Protein AF-A0A928SQA7-F1 (afdb_monomer_lite)

Foldseek 3Di:
DDDDPDPDPDDDDDDDDDDDDDDDDDDDDDDDDDDDDDDDDDDDDDPDDDDDDDDDDDDDDDDDDQDDPDFRWDQFAPDTATWFQQLNPDTWHWFQDDPSSRAIWTFCDPVNCVQPVDDTDTAGFPQDWDQDQVADWDWDQHPNRDTDTFTWIQRQVVQWIFGFPQRVVSRGTGSGGTACPPSDPPHTDGHDRPPPDPDPDPPPPPPPPPPPDDDDD

Secondary structure (DSSP, 8-state):
---------------PPPPPPP----------------------------------------------SSS-PEEETTEEEPPEEETTTEEEEEEEESTTS-EEEEEE-HHHHHHH-PPSEEEESSB--EE-TTSPPEEEE-TTSSEEEEPEEEETTTTEEEEEEE-GGGT--EEEEEE-TTTSTT---B-----S---S-S---------------

Structure (mmCIF, N/CA/C/O backbone):
data_AF-A0A928SQA7-F1
#
_entry.id   AF-A0A928SQA7-F1
#
loop_
_atom_site.group_PDB
_atom_site.id
_atom_site.type_symbol
_atom_site.label_atom_id
_atom_site.label_alt_id
_atom_site.label_comp_id
_atom_site.label_asym_id
_atom_site.label_entity_id
_atom_site.label_seq_id
_atom_site.pdbx_PDB_ins_code
_atom_site.Cartn_x
_atom_site.Cartn_y
_atom_site.Cartn_z
_atom_site.occupancy
_atom_site.B_iso_or_equiv
_atom_site.auth_seq_id
_atom_site.auth_comp_id
_atom_site.auth_asym_id
_atom_site.auth_atom_id
_atom_site.pdbx_PDB_model_num
ATOM 1 N N . MET A 1 1 ? 27.750 -9.066 2.080 1.00 36.41 1 MET A N 1
ATOM 2 C CA . MET A 1 1 ? 27.479 -10.508 2.263 1.00 36.41 1 MET A CA 1
ATOM 3 C C . MET A 1 1 ? 26.343 -10.860 1.316 1.00 36.41 1 MET A C 1
ATOM 5 O O . MET A 1 1 ? 25.310 -10.216 1.390 1.00 36.41 1 MET A O 1
ATOM 9 N N . LYS A 1 2 ? 26.585 -11.740 0.339 1.00 31.42 2 LYS A N 1
ATOM 10 C CA . LYS A 1 2 ? 25.639 -12.093 -0.732 1.00 31.42 2 LYS A CA 1
ATOM 11 C C . LYS A 1 2 ? 24.869 -13.335 -0.270 1.00 31.42 2 LYS A C 1
ATOM 13 O O . LYS A 1 2 ? 25.431 -14.424 -0.282 1.00 31.42 2 LYS A O 1
ATOM 18 N N . LEU A 1 3 ? 23.648 -13.153 0.225 1.00 41.00 3 LEU A N 1
ATOM 19 C CA . LEU A 1 3 ? 22.747 -14.257 0.558 1.00 41.00 3 LEU A CA 1
ATOM 20 C C . LEU A 1 3 ? 22.029 -14.667 -0.726 1.00 41.00 3 LEU A C 1
ATOM 22 O O . LEU A 1 3 ? 21.187 -13.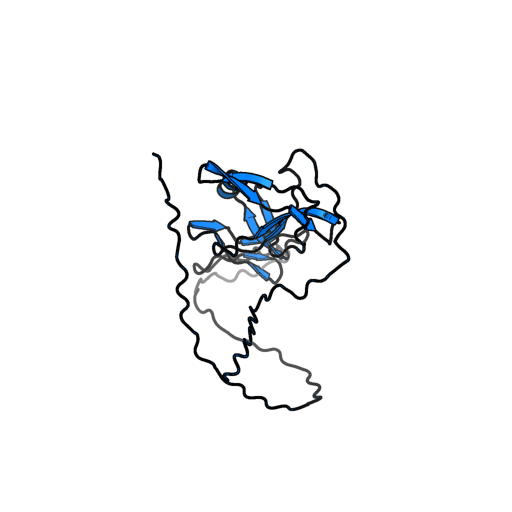939 -1.236 1.00 41.00 3 LEU A O 1
ATOM 26 N N . VAL A 1 4 ? 22.437 -15.804 -1.283 1.00 50.25 4 VAL A N 1
ATOM 27 C CA . VAL A 1 4 ? 21.777 -16.437 -2.425 1.00 50.25 4 VAL A CA 1
ATOM 28 C C . VAL A 1 4 ? 20.582 -17.210 -1.873 1.00 50.25 4 VAL A C 1
ATOM 30 O O . VAL A 1 4 ? 20.752 -18.310 -1.350 1.00 50.25 4 VAL A O 1
ATOM 33 N N . PHE A 1 5 ? 19.383 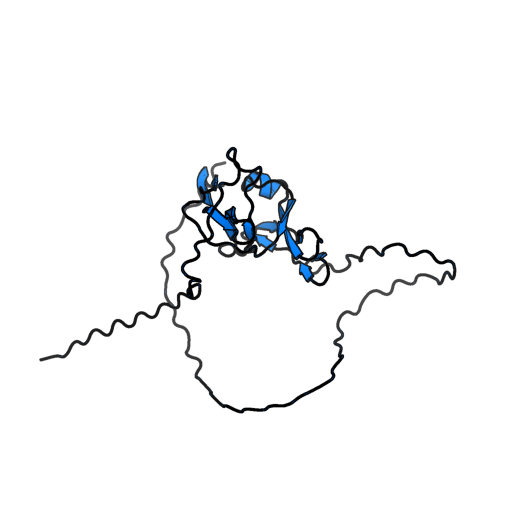-16.635 -1.952 1.00 50.88 5 PHE A N 1
ATOM 34 C CA . PHE A 1 5 ? 18.148 -17.391 -1.761 1.00 50.88 5 PHE A CA 1
ATOM 35 C C . PHE A 1 5 ? 17.830 -18.110 -3.072 1.00 50.88 5 PHE A C 1
ATOM 37 O O . PHE A 1 5 ? 17.355 -17.524 -4.040 1.00 50.88 5 PHE A O 1
ATOM 44 N N . GLY A 1 6 ? 18.185 -19.393 -3.126 1.00 45.22 6 GLY A N 1
ATOM 45 C CA . GLY A 1 6 ? 17.782 -20.275 -4.210 1.00 45.22 6 GLY A CA 1
ATOM 46 C C . GLY A 1 6 ? 16.281 -20.527 -4.130 1.00 45.22 6 GLY A C 1
ATOM 47 O O . GLY A 1 6 ? 15.808 -21.130 -3.168 1.00 45.22 6 GLY A O 1
ATOM 48 N N . PHE A 1 7 ? 15.543 -20.091 -5.149 1.00 44.62 7 PHE A N 1
ATOM 49 C CA . PHE A 1 7 ? 14.180 -20.551 -5.390 1.00 44.62 7 PHE A CA 1
ATOM 50 C C . PHE A 1 7 ? 14.227 -22.038 -5.748 1.00 44.62 7 PHE A C 1
ATOM 52 O O . PHE A 1 7 ? 14.497 -22.428 -6.884 1.00 44.62 7 PHE A O 1
ATOM 59 N N . GLY A 1 8 ? 14.011 -22.873 -4.733 1.00 41.22 8 GLY A N 1
ATOM 60 C CA . GLY A 1 8 ? 13.678 -24.275 -4.902 1.00 41.22 8 GLY A CA 1
ATOM 61 C C . GLY A 1 8 ? 12.322 -24.381 -5.588 1.00 41.22 8 GLY A C 1
ATOM 62 O O . GLY A 1 8 ? 11.316 -23.886 -5.086 1.00 41.22 8 GLY A O 1
ATOM 63 N N . LEU A 1 9 ? 12.329 -25.016 -6.752 1.00 49.66 9 LEU A N 1
ATOM 64 C CA . LEU A 1 9 ? 11.162 -25.401 -7.529 1.00 49.66 9 LEU A CA 1
ATOM 65 C C . LEU A 1 9 ? 10.355 -26.408 -6.688 1.00 49.66 9 LEU A C 1
ATOM 67 O O . LEU A 1 9 ? 10.703 -27.585 -6.608 1.00 49.66 9 LEU A O 1
ATOM 71 N N . LEU A 1 10 ? 9.347 -25.913 -5.966 1.00 47.00 10 LEU A N 1
ATOM 72 C CA . LEU A 1 10 ? 8.501 -26.718 -5.090 1.00 47.00 10 LEU A CA 1
ATOM 73 C C . LEU A 1 10 ? 7.464 -27.450 -5.949 1.00 47.00 10 LEU A C 1
ATOM 75 O O . LEU A 1 10 ? 6.458 -26.881 -6.368 1.00 47.00 10 LEU A O 1
ATOM 79 N N . SER A 1 11 ? 7.742 -28.719 -6.236 1.00 48.88 11 SER A N 1
ATOM 80 C CA . SER A 1 11 ? 6.796 -29.650 -6.842 1.00 48.88 11 SER A CA 1
ATOM 81 C C . SER A 1 11 ? 5.556 -29.794 -5.958 1.00 48.88 11 SER A C 1
ATOM 83 O O . SER A 1 11 ? 5.647 -30.220 -4.807 1.00 48.88 11 SER A O 1
ATOM 85 N N . VAL A 1 12 ? 4.395 -29.446 -6.509 1.00 45.81 12 VAL A N 1
ATOM 86 C CA . VAL A 1 12 ? 3.083 -29.626 -5.882 1.00 45.81 12 VAL A CA 1
ATOM 87 C C . VAL A 1 12 ? 2.774 -31.125 -5.811 1.00 45.81 12 VAL A C 1
ATOM 89 O O . VAL A 1 12 ? 2.573 -31.770 -6.837 1.00 45.81 12 VAL A O 1
ATOM 92 N N . VAL A 1 13 ? 2.741 -31.687 -4.601 1.00 50.00 13 VAL A N 1
ATOM 93 C CA . VAL A 1 13 ? 2.144 -33.001 -4.326 1.00 50.00 13 VAL A CA 1
ATOM 94 C C . VAL A 1 13 ? 0.711 -32.753 -3.866 1.00 50.00 13 VAL A C 1
ATOM 96 O O . VAL A 1 13 ? 0.485 -32.214 -2.785 1.00 50.00 13 VAL A O 1
ATOM 99 N N . ALA A 1 14 ? -0.248 -33.126 -4.712 1.00 48.50 14 ALA A N 1
ATOM 100 C CA . ALA A 1 14 ? -1.667 -33.120 -4.391 1.00 48.50 14 ALA A CA 1
ATOM 101 C C . ALA A 1 14 ? -1.977 -34.250 -3.395 1.00 48.50 14 ALA A C 1
ATOM 103 O O . ALA A 1 14 ? -1.833 -35.429 -3.716 1.00 48.50 14 ALA A O 1
ATOM 104 N N . LEU A 1 15 ? -2.401 -33.885 -2.186 1.00 51.31 15 LEU A N 1
ATOM 105 C CA . LEU A 1 15 ? -3.021 -34.792 -1.222 1.00 51.31 15 LEU A CA 1
ATOM 106 C C . LEU A 1 15 ? -4.502 -34.423 -1.137 1.00 51.31 15 LEU A C 1
ATOM 108 O O . LEU A 1 15 ? -4.843 -33.283 -0.828 1.00 51.31 15 LEU A O 1
ATOM 112 N N . GLY A 1 16 ? -5.352 -35.388 -1.489 1.00 44.50 16 GLY A N 1
ATOM 113 C CA . GLY A 1 16 ? -6.801 -35.243 -1.560 1.00 44.50 16 GLY A CA 1
ATOM 114 C C . GLY A 1 16 ? -7.453 -34.947 -0.211 1.00 44.50 16 GLY A C 1
ATOM 115 O O . GLY A 1 16 ? -7.000 -35.402 0.841 1.00 44.50 16 GLY A O 1
ATOM 116 N N . THR A 1 17 ? -8.539 -34.184 -0.265 1.00 50.97 17 THR A N 1
ATOM 117 C CA . THR A 1 17 ? -9.430 -33.897 0.859 1.00 50.97 17 THR A CA 1
ATOM 118 C C . THR A 1 17 ? -10.476 -35.009 1.028 1.00 50.97 17 THR A C 1
ATOM 120 O O . THR A 1 17 ? -10.918 -35.598 0.039 1.00 50.97 17 THR A O 1
ATOM 123 N N . PRO A 1 18 ? -10.899 -35.322 2.267 1.00 47.88 18 PRO A N 1
ATOM 124 C CA . PRO A 1 18 ? -12.081 -36.138 2.508 1.00 47.88 18 PRO A CA 1
ATOM 125 C C . PRO A 1 18 ? -13.349 -35.314 2.243 1.00 47.88 18 PRO A C 1
ATOM 127 O O . PRO A 1 18 ? -13.503 -34.211 2.765 1.00 47.88 18 PRO A O 1
ATOM 130 N N . ALA A 1 19 ? -14.246 -35.874 1.433 1.00 40.44 19 ALA A N 1
ATOM 131 C CA . ALA A 1 19 ? -15.583 -35.358 1.177 1.00 40.44 19 ALA A CA 1
ATOM 132 C C . ALA A 1 19 ? -16.410 -35.306 2.476 1.00 40.44 19 ALA A C 1
ATOM 134 O O . ALA A 1 19 ? -16.568 -36.322 3.157 1.00 40.44 19 ALA A O 1
ATOM 135 N N . CYS A 1 20 ? -16.939 -34.128 2.809 1.00 55.47 20 CYS A N 1
ATOM 136 C CA . CYS A 1 20 ? -18.005 -33.953 3.789 1.00 55.47 20 CYS A CA 1
ATOM 137 C C . CYS A 1 20 ? -19.326 -33.811 3.025 1.00 55.47 20 CYS A C 1
ATOM 139 O O . CYS A 1 20 ? -19.436 -32.960 2.146 1.00 55.47 20 CYS A O 1
ATOM 141 N N . GLY A 1 21 ? -20.264 -34.709 3.323 1.00 39.41 21 GLY A N 1
ATOM 142 C CA . GLY A 1 21 ? -21.550 -34.809 2.651 1.00 39.41 21 GLY A CA 1
ATOM 143 C C . GLY A 1 21 ? -22.512 -33.675 2.986 1.00 39.41 21 GLY A C 1
ATOM 144 O O . GLY A 1 21 ? -22.421 -33.040 4.039 1.00 39.41 21 GLY A O 1
ATOM 145 N N . ASP A 1 22 ? -23.413 -33.481 2.033 1.00 47.41 22 ASP A N 1
ATOM 146 C CA . ASP A 1 22 ? -24.632 -32.691 2.075 1.00 47.41 22 ASP A CA 1
ATOM 147 C C . ASP A 1 22 ? -25.593 -33.158 3.175 1.00 47.41 22 ASP A C 1
ATOM 149 O O . ASP A 1 22 ? -25.814 -34.356 3.338 1.00 47.41 22 ASP A O 1
ATOM 153 N N . ASP A 1 23 ? -26.233 -32.197 3.841 1.00 54.50 23 ASP A N 1
ATOM 154 C CA . ASP A 1 23 ? -27.564 -32.367 4.423 1.00 54.50 23 ASP A CA 1
ATOM 155 C C . ASP A 1 23 ? -28.351 -31.066 4.176 1.00 54.50 23 ASP A C 1
ATOM 157 O O . ASP A 1 23 ? -28.191 -30.056 4.869 1.00 54.50 23 ASP A O 1
ATOM 161 N N . ASP A 1 24 ? -29.169 -31.100 3.122 1.00 55.00 24 ASP A N 1
ATOM 162 C CA . ASP A 1 24 ? -30.280 -30.188 2.866 1.00 55.00 24 ASP A CA 1
ATOM 163 C C . ASP A 1 24 ? -31.413 -30.461 3.864 1.00 55.00 24 ASP A C 1
ATOM 165 O O . ASP A 1 24 ? -31.930 -31.573 3.912 1.00 55.00 24 ASP A O 1
ATOM 169 N N . ASP A 1 25 ? -31.897 -29.430 4.558 1.00 52.28 25 ASP A N 1
ATOM 170 C CA . ASP A 1 25 ? -33.286 -29.403 5.021 1.00 52.28 25 ASP A CA 1
ATOM 171 C C . ASP A 1 25 ? -33.829 -27.970 5.025 1.00 52.28 25 ASP A C 1
ATOM 173 O O . ASP A 1 25 ? -33.330 -27.056 5.689 1.00 52.28 25 ASP A O 1
ATOM 177 N N . GLY A 1 26 ? -34.875 -27.781 4.222 1.00 51.66 26 GLY A N 1
ATOM 178 C CA . GLY A 1 26 ? -35.573 -26.520 4.034 1.00 51.66 26 GLY A CA 1
ATOM 179 C C . GLY A 1 26 ? -36.461 -26.112 5.210 1.00 51.66 26 GLY A C 1
ATOM 180 O O . GLY A 1 26 ? -36.785 -26.883 6.108 1.00 51.66 26 GLY A O 1
ATOM 181 N N . GLY A 1 27 ? -36.943 -24.872 5.156 1.00 40.78 27 GLY A N 1
ATOM 182 C CA . GLY A 1 27 ? -37.980 -24.410 6.072 1.00 40.78 27 GLY A CA 1
ATOM 183 C C . GLY A 1 27 ? -38.189 -22.909 6.011 1.00 40.78 27 GLY A C 1
ATOM 184 O O . GLY A 1 27 ? -37.493 -22.145 6.671 1.00 40.78 27 GLY A O 1
ATOM 185 N N . GLY A 1 28 ? -39.175 -22.481 5.223 1.00 50.88 28 GLY A N 1
ATOM 186 C CA . GLY A 1 28 ? -39.658 -21.107 5.231 1.00 50.88 28 GLY A CA 1
ATOM 187 C C . GLY A 1 28 ? -40.208 -20.700 6.601 1.00 50.88 28 GLY A C 1
ATOM 188 O O . GLY A 1 28 ? -40.897 -21.466 7.271 1.00 50.88 28 GLY A O 1
ATOM 189 N N . GLY A 1 29 ? -39.941 -19.455 6.989 1.00 40.41 29 GLY A N 1
ATOM 190 C CA . GLY A 1 29 ? -40.491 -18.855 8.197 1.00 40.41 29 GLY A CA 1
ATOM 191 C C . GLY A 1 29 ? -40.456 -17.335 8.119 1.00 40.41 29 GLY A C 1
ATOM 192 O O . GLY A 1 29 ? -39.454 -16.708 8.444 1.00 40.41 29 GLY A O 1
ATOM 193 N N . SER A 1 30 ? -41.565 -16.724 7.698 1.00 54.78 30 SER A N 1
ATOM 194 C CA . SER A 1 30 ? -41.817 -15.305 7.943 1.00 54.78 30 SER A CA 1
ATOM 195 C C . SER A 1 30 ? -42.061 -15.103 9.440 1.00 54.78 30 SER A C 1
ATOM 197 O O . SER A 1 30 ? -43.090 -15.524 9.962 1.00 54.78 30 SER A O 1
ATOM 199 N N . GLY A 1 31 ? -41.123 -14.459 10.132 1.00 44.53 31 GLY A N 1
ATOM 200 C CA . GLY A 1 31 ? -41.236 -14.158 11.557 1.00 44.53 31 GLY A CA 1
ATOM 201 C C . GLY A 1 31 ? -40.626 -12.802 11.879 1.00 44.53 31 GLY A C 1
ATOM 202 O O . GLY A 1 31 ? -39.411 -12.655 11.930 1.00 44.53 31 GLY A O 1
ATOM 203 N N . GLY A 1 32 ? -41.479 -11.800 12.095 1.00 51.75 32 GLY A N 1
ATOM 204 C CA . GLY A 1 32 ? -41.067 -10.536 12.691 1.00 51.75 32 GLY A CA 1
ATOM 205 C C . GLY A 1 32 ? -40.632 -10.748 14.141 1.00 51.75 32 GLY A C 1
ATOM 206 O O . GLY A 1 32 ? -41.384 -11.296 14.942 1.00 51.75 32 GLY A O 1
ATOM 207 N N . GLY A 1 33 ? -39.434 -10.277 14.480 1.00 44.81 33 GLY A N 1
ATOM 208 C CA . GLY A 1 33 ? -38.898 -10.287 15.836 1.00 44.81 33 GLY A CA 1
ATOM 209 C C . GLY A 1 33 ? -38.250 -8.947 16.159 1.00 44.81 33 GLY A C 1
ATOM 210 O O . GLY A 1 33 ? -37.187 -8.617 15.646 1.00 44.81 33 GLY A O 1
ATOM 211 N N . LYS A 1 34 ? -38.916 -8.160 17.006 1.00 49.16 34 LYS A N 1
ATOM 212 C CA . LYS A 1 34 ? -38.320 -7.033 17.728 1.00 49.16 34 LYS A CA 1
ATOM 213 C C . LYS A 1 34 ? -37.516 -7.577 18.910 1.00 49.16 34 LYS A C 1
ATOM 215 O O . LYS A 1 34 ? -38.047 -8.381 19.667 1.00 49.16 34 LYS A O 1
ATOM 220 N N . GLY A 1 35 ? -36.342 -6.995 19.147 1.00 46.16 35 GLY A N 1
ATOM 221 C CA . GLY A 1 35 ? -35.718 -6.940 20.471 1.00 46.16 35 GLY A CA 1
ATOM 222 C C . GLY A 1 35 ? -34.570 -7.920 20.699 1.00 46.16 35 GLY A C 1
ATOM 223 O O . GLY A 1 35 ? -34.664 -9.096 20.374 1.00 46.16 35 GLY A O 1
ATOM 224 N N . GLY A 1 36 ? -33.500 -7.414 21.317 1.00 40.09 36 GLY A N 1
ATOM 225 C CA . GLY A 1 36 ? -32.423 -8.250 21.836 1.00 40.09 36 GLY A CA 1
ATOM 226 C C . GLY A 1 36 ? -31.115 -7.503 22.053 1.00 40.09 36 GLY A C 1
ATOM 227 O O . GLY A 1 36 ? -30.148 -7.745 21.344 1.00 40.09 36 GLY A O 1
ATOM 228 N N . SER A 1 37 ? -31.076 -6.607 23.039 1.00 56.06 37 SER A N 1
ATOM 229 C CA . SER A 1 37 ? -29.815 -6.161 23.636 1.00 56.06 37 SER A CA 1
ATOM 230 C C . SER A 1 37 ? -29.288 -7.261 24.562 1.00 56.06 37 SER A C 1
ATOM 232 O O . SER A 1 37 ? -29.957 -7.625 25.525 1.00 56.06 37 SER A O 1
ATOM 234 N N . GLY A 1 38 ? -28.084 -7.757 24.293 1.00 43.16 38 GLY A N 1
ATOM 235 C CA . GLY A 1 38 ? -27.292 -8.641 25.156 1.00 43.16 38 GLY A CA 1
ATOM 236 C C . GLY A 1 38 ? -25.976 -8.916 24.425 1.00 43.16 38 GLY A C 1
ATOM 237 O O . GLY A 1 38 ? -26.003 -9.287 23.264 1.00 43.16 38 GLY A O 1
ATOM 238 N N . GLY A 1 39 ? -24.785 -8.631 24.942 1.00 48.41 39 GLY A N 1
ATOM 239 C CA . GLY A 1 39 ? -24.338 -8.750 26.321 1.00 48.41 39 GLY A CA 1
ATOM 240 C C . GLY A 1 39 ? -23.494 -10.019 26.427 1.00 48.41 39 GLY A C 1
ATOM 241 O O . GLY A 1 39 ? -24.042 -11.102 26.578 1.00 48.41 39 GLY A O 1
ATOM 242 N N . SER A 1 40 ? -22.171 -9.889 26.321 1.00 45.69 40 SER A N 1
ATOM 243 C CA . SER A 1 40 ? -21.179 -10.897 26.738 1.00 45.69 40 SER A CA 1
ATOM 244 C C . SER A 1 40 ? -19.854 -10.157 26.978 1.00 45.69 40 SER A C 1
ATOM 246 O O . SER A 1 40 ? -19.261 -9.647 26.037 1.00 45.69 40 SER A O 1
ATOM 248 N N . THR A 1 41 ? -19.546 -9.724 28.205 1.00 48.12 41 THR A N 1
ATOM 249 C CA . THR A 1 41 ? -18.728 -10.422 29.224 1.00 48.12 41 THR A CA 1
ATOM 250 C C . THR A 1 41 ? -17.442 -11.060 28.699 1.00 48.12 41 THR A C 1
ATOM 252 O O . THR A 1 41 ? -17.496 -12.077 28.017 1.00 48.12 41 THR A O 1
ATOM 255 N N . GLY A 1 42 ? -16.297 -10.535 29.152 1.00 44.44 42 GLY A N 1
ATOM 256 C CA . GLY A 1 42 ? -15.023 -11.256 29.158 1.00 44.44 42 GLY A CA 1
ATOM 257 C C . GLY A 1 42 ? -13.804 -10.337 29.218 1.00 44.44 42 GLY A C 1
ATOM 258 O O . GLY A 1 42 ? -13.292 -9.947 28.179 1.00 44.44 42 GLY A O 1
ATOM 259 N N . GLY A 1 43 ? -13.325 -9.998 30.420 1.00 43.72 43 GLY A N 1
ATOM 260 C CA . GLY A 1 43 ? -12.080 -9.238 30.582 1.00 43.72 43 GLY A CA 1
ATOM 261 C C . GLY A 1 43 ? -11.844 -8.721 31.999 1.00 43.72 43 GLY A C 1
ATOM 262 O O . GLY A 1 43 ? -11.872 -7.519 32.236 1.00 43.72 43 GLY A O 1
ATOM 263 N N . SER A 1 44 ? -11.654 -9.633 32.951 1.00 52.25 44 SER A N 1
ATOM 264 C CA . SER A 1 44 ? -11.235 -9.330 34.322 1.00 52.25 44 SER A CA 1
ATOM 265 C C . SER A 1 44 ? -9.762 -8.906 34.367 1.00 52.25 44 SER A C 1
ATOM 267 O O . SER A 1 44 ? -8.919 -9.613 33.822 1.00 52.25 44 SER A O 1
ATOM 269 N N . GLY A 1 45 ? -9.433 -7.843 35.110 1.00 46.53 45 GLY A N 1
ATOM 270 C CA . GLY A 1 45 ? -8.085 -7.657 35.665 1.00 46.53 45 GLY A CA 1
ATOM 271 C C . GLY A 1 45 ? -7.539 -6.234 35.597 1.00 46.53 45 GLY A C 1
ATOM 272 O O . GLY A 1 45 ? -6.935 -5.845 34.607 1.00 46.53 45 GLY A O 1
ATOM 273 N N . GLY A 1 46 ? -7.682 -5.481 36.690 1.00 45.38 46 GLY A N 1
ATOM 274 C CA . GLY A 1 46 ? -7.015 -4.189 36.848 1.00 45.38 46 GLY A CA 1
ATOM 275 C C . GLY A 1 46 ? -7.509 -3.400 38.054 1.00 45.38 46 GLY A C 1
ATOM 276 O O . GLY A 1 46 ? -8.109 -2.343 37.898 1.00 45.38 46 GLY A O 1
ATOM 277 N N . SER A 1 47 ? -7.286 -3.915 39.264 1.00 54.53 47 SER A N 1
ATOM 278 C CA . SER A 1 47 ? -7.533 -3.171 40.504 1.00 54.53 47 SER A CA 1
ATOM 279 C C . SER A 1 47 ? -6.505 -2.043 40.646 1.00 54.53 47 SER A C 1
ATOM 281 O O . SER A 1 47 ? -5.417 -2.254 41.174 1.00 54.53 47 SER A O 1
ATOM 283 N N . GLY A 1 48 ? -6.847 -0.847 40.171 1.00 51.28 48 GLY A N 1
ATOM 284 C CA . GLY A 1 48 ? -6.122 0.393 40.440 1.00 51.28 48 GLY A CA 1
ATOM 285 C C . GLY A 1 48 ? -7.002 1.330 41.257 1.00 51.28 48 GLY A C 1
ATOM 286 O O . GLY A 1 48 ? -7.867 2.004 40.709 1.00 51.28 48 GLY A O 1
ATOM 287 N N . GLY A 1 49 ? -6.813 1.337 42.577 1.00 61.56 49 GLY A N 1
ATOM 288 C CA . GLY A 1 49 ? -7.477 2.280 43.472 1.00 61.56 49 GLY A CA 1
ATOM 289 C C . GLY A 1 49 ? -7.023 3.713 43.192 1.00 61.56 49 GLY A C 1
ATOM 290 O O . GLY A 1 49 ? -5.832 4.007 43.227 1.00 61.56 49 GLY A O 1
ATOM 291 N N . GLY A 1 50 ? -7.985 4.597 42.938 1.00 44.59 50 GLY A N 1
ATOM 292 C CA . GLY A 1 50 ? -7.787 6.034 42.794 1.00 44.59 50 GLY A CA 1
ATOM 293 C C . GLY A 1 50 ? -8.996 6.770 43.360 1.00 44.59 50 GLY A C 1
ATOM 294 O O . GLY A 1 50 ? -10.120 6.589 42.909 1.00 44.59 50 GLY A O 1
ATOM 295 N N . THR A 1 51 ? -8.742 7.534 44.411 1.00 45.78 51 THR A N 1
ATOM 296 C CA . THR A 1 51 ? -9.658 8.284 45.273 1.00 45.78 51 THR A CA 1
ATOM 297 C C . THR A 1 51 ? -10.634 9.201 44.531 1.00 45.78 51 THR A C 1
ATOM 299 O O . THR A 1 51 ? -10.268 9.897 43.588 1.00 45.78 51 THR A O 1
ATOM 302 N N . ALA A 1 52 ? -11.870 9.247 45.035 1.00 46.12 52 ALA A N 1
ATOM 303 C CA . ALA A 1 52 ? -12.935 10.139 44.599 1.00 46.12 52 ALA A CA 1
ATOM 304 C C . ALA A 1 52 ? -12.547 11.621 44.757 1.00 46.12 52 ALA A C 1
ATOM 306 O O . ALA A 1 52 ? -12.269 12.087 45.862 1.00 46.12 52 ALA A O 1
ATOM 307 N N . GLY A 1 53 ? -12.587 12.360 43.649 1.00 46.06 53 GLY A N 1
ATOM 308 C CA . GLY A 1 53 ? -12.576 13.818 43.616 1.00 46.06 53 GLY A CA 1
ATOM 309 C C . GLY A 1 53 ? -13.826 14.306 42.894 1.00 46.06 53 GLY A C 1
ATOM 310 O O . GLY A 1 53 ? -13.935 14.177 41.678 1.00 46.06 53 GLY A O 1
ATOM 311 N N . SER A 1 54 ? -14.784 14.836 43.649 1.00 54.47 54 SER A N 1
ATOM 312 C CA . SER A 1 54 ? -15.981 15.482 43.115 1.00 54.47 54 SER A CA 1
ATOM 313 C C . SER A 1 54 ? -15.657 16.933 42.772 1.00 54.47 54 SER A C 1
ATOM 315 O O . SER A 1 54 ? -15.366 17.720 43.670 1.00 54.47 54 SER A O 1
ATOM 317 N N . GLY A 1 55 ? -15.742 17.310 41.497 1.00 46.28 55 GLY A N 1
ATOM 318 C CA . GLY A 1 55 ? -15.703 18.718 41.115 1.00 46.28 55 GLY A CA 1
ATOM 319 C C . GLY A 1 55 ? -15.544 18.962 39.620 1.00 46.28 55 GLY A C 1
ATOM 320 O O . GLY A 1 55 ? -14.500 18.673 39.055 1.00 46.28 55 GLY A O 1
ATOM 321 N N . GLY A 1 56 ? -16.552 19.601 39.023 1.00 40.25 56 GLY A N 1
ATOM 322 C CA . GLY A 1 56 ? -16.343 20.518 37.902 1.00 40.25 56 GLY A CA 1
ATOM 323 C C . GLY A 1 56 ? -16.553 19.948 36.502 1.00 40.25 56 GLY A C 1
ATOM 324 O O . GLY A 1 56 ? -15.786 19.137 36.002 1.00 40.25 56 GLY A O 1
ATOM 325 N N . ALA A 1 57 ? -17.586 20.467 35.845 1.00 50.06 57 ALA A N 1
ATOM 326 C CA . ALA A 1 57 ? -17.822 20.349 34.419 1.00 50.06 57 ALA A CA 1
ATOM 327 C C . ALA A 1 57 ? -16.648 20.893 33.587 1.00 50.06 57 ALA A C 1
ATOM 329 O O . ALA A 1 57 ? -16.167 21.991 33.857 1.00 50.06 57 ALA A O 1
ATOM 330 N N . SER A 1 58 ? -16.256 20.146 32.551 1.00 45.41 58 SER A N 1
ATOM 331 C CA . SER A 1 58 ? -15.860 20.592 31.200 1.00 45.41 58 SER A CA 1
ATOM 332 C C . SER A 1 58 ? -15.414 19.350 30.425 1.00 45.41 58 SER A C 1
ATOM 334 O O . SER A 1 58 ? -14.446 18.697 30.805 1.00 45.41 58 SER A O 1
ATOM 336 N N . GLY A 1 59 ? -16.155 18.982 29.377 1.00 50.78 59 GLY A N 1
ATOM 337 C CA . GLY A 1 59 ? -15.885 17.802 28.557 1.00 50.78 59 GLY A CA 1
ATOM 338 C C . GLY A 1 59 ? -14.532 17.898 27.853 1.00 50.78 59 GLY A C 1
ATOM 339 O O . GLY A 1 59 ? -14.392 18.620 26.871 1.00 50.78 59 GLY A O 1
ATOM 340 N N . GLY A 1 60 ? -13.547 17.162 28.360 1.00 45.06 60 GLY A N 1
ATOM 341 C CA . GLY A 1 60 ? -12.288 16.877 27.683 1.00 45.06 60 GLY A CA 1
ATOM 342 C C . GLY A 1 60 ? -12.353 15.479 27.081 1.00 45.06 60 GLY A C 1
ATOM 343 O O . GLY A 1 60 ? -12.681 14.524 27.784 1.00 45.06 60 GLY A O 1
ATOM 344 N N . GLY A 1 61 ? -12.088 15.373 25.77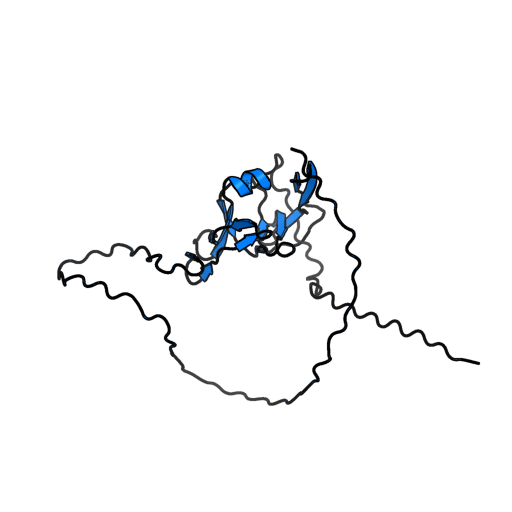7 1.00 50.25 61 GLY A N 1
ATOM 345 C CA . GLY A 1 61 ? -12.080 14.113 25.040 1.00 50.25 61 GLY A CA 1
ATOM 346 C C . GLY A 1 61 ? -11.185 13.076 25.714 1.00 50.25 61 GLY A C 1
ATOM 347 O O . GLY A 1 61 ? -9.985 13.286 25.872 1.00 50.25 61 GLY A O 1
ATOM 348 N N . GLY A 1 62 ? -11.787 11.959 26.119 1.00 38.53 62 GLY A N 1
ATOM 349 C CA . GLY A 1 62 ? -11.053 10.817 26.637 1.00 38.53 62 GLY A CA 1
ATOM 350 C C . GLY A 1 62 ? -10.255 10.169 25.513 1.00 38.53 62 GLY A C 1
ATOM 351 O O . GLY A 1 62 ? -10.828 9.562 24.611 1.00 38.53 62 GLY A O 1
ATOM 352 N N . THR A 1 63 ? -8.931 10.284 25.566 1.00 48.62 63 THR A N 1
ATOM 353 C CA . THR A 1 63 ? -8.027 9.395 24.834 1.00 48.62 63 THR A CA 1
ATOM 354 C C . THR A 1 63 ? -8.244 7.972 25.337 1.00 48.62 63 THR A C 1
ATOM 356 O O . THR A 1 63 ? -7.998 7.685 26.510 1.00 48.62 63 THR A O 1
ATOM 359 N N . ALA A 1 64 ? -8.744 7.104 24.457 1.00 52.22 64 ALA A N 1
ATOM 360 C CA . ALA A 1 64 ? -8.934 5.686 24.724 1.00 52.22 64 ALA A CA 1
ATOM 361 C C . ALA A 1 64 ? -7.616 5.052 25.202 1.00 52.22 64 ALA A C 1
ATOM 363 O O . ALA A 1 64 ? -6.570 5.221 24.577 1.00 52.22 64 ALA A O 1
ATOM 364 N N . GLY A 1 65 ? -7.671 4.364 26.343 1.00 44.78 65 GLY A N 1
ATOM 365 C CA . GLY A 1 65 ? -6.517 3.713 26.952 1.00 44.78 65 GLY A CA 1
ATOM 366 C C . GLY A 1 65 ? -6.090 2.465 26.181 1.00 44.78 65 GLY A C 1
ATOM 367 O O . GLY A 1 65 ? -6.868 1.526 26.030 1.00 44.78 65 GLY A O 1
ATOM 368 N N . SER A 1 66 ? -4.833 2.440 25.743 1.00 48.81 66 SER A N 1
ATOM 369 C CA . SER A 1 66 ? -4.162 1.266 25.180 1.00 48.81 66 SER A CA 1
ATOM 370 C C . SER A 1 66 ? -3.670 0.363 26.315 1.00 48.81 66 SER A C 1
ATOM 372 O O . SER A 1 66 ? -2.563 0.536 26.820 1.00 48.81 66 SER A O 1
ATOM 374 N N . GLY A 1 67 ? -4.504 -0.576 26.763 1.00 41.44 67 GLY A N 1
ATOM 375 C CA . GLY A 1 67 ? -4.172 -1.501 27.849 1.00 41.44 67 GLY A CA 1
ATOM 376 C C . GLY A 1 67 ? -4.524 -2.943 27.502 1.00 41.44 67 GLY A C 1
ATOM 377 O O . GLY A 1 67 ? -5.612 -3.400 27.826 1.00 41.44 67 GLY A O 1
ATOM 378 N N . GLY A 1 68 ? -3.599 -3.660 26.862 1.00 42.25 68 GLY A N 1
ATOM 379 C CA . GLY A 1 68 ? -3.726 -5.095 26.608 1.00 42.25 68 GLY A CA 1
ATOM 380 C C . GLY A 1 68 ? -2.602 -5.619 25.719 1.00 42.25 68 GLY A C 1
ATOM 381 O O . GLY A 1 68 ? -2.650 -5.475 24.504 1.00 42.25 68 GLY A O 1
ATOM 382 N N . SER A 1 69 ? -1.581 -6.234 26.319 1.00 46.28 69 SER A N 1
ATOM 383 C CA . SER A 1 69 ? -0.404 -6.803 25.636 1.00 46.28 69 SER A CA 1
ATOM 384 C C . SER A 1 69 ? -0.689 -8.117 24.886 1.00 46.28 69 SER A C 1
ATOM 386 O O . SER A 1 69 ? 0.118 -9.043 24.922 1.00 46.28 69 SER A O 1
ATOM 388 N N . GLY A 1 70 ? -1.827 -8.216 24.202 1.00 47.19 70 GLY A N 1
ATOM 389 C CA . GLY A 1 70 ? -2.196 -9.365 23.376 1.00 47.19 70 GLY A CA 1
ATOM 390 C C . GLY A 1 70 ? -2.804 -8.887 22.065 1.00 47.19 70 GLY A C 1
ATOM 391 O O . GLY A 1 70 ? -4.006 -8.684 22.002 1.00 47.19 70 GLY A O 1
ATOM 392 N N . GLY A 1 71 ? -1.959 -8.673 21.050 1.00 56.22 71 GLY A N 1
ATOM 393 C CA . GLY A 1 71 ? -2.364 -8.177 19.729 1.00 56.22 71 GLY A CA 1
ATOM 394 C C . GLY A 1 71 ? -2.763 -6.701 19.763 1.00 56.22 71 GLY A C 1
ATOM 395 O O . GLY A 1 71 ? -3.933 -6.376 19.923 1.00 56.22 71 GLY A O 1
ATOM 396 N N . GLY A 1 72 ? -1.781 -5.802 19.650 1.00 61.84 72 GLY A N 1
ATOM 397 C CA . GLY A 1 72 ? -1.984 -4.355 19.733 1.00 61.84 72 GLY A CA 1
ATOM 398 C C . GLY A 1 72 ? -2.801 -3.818 18.563 1.00 61.84 72 GLY A C 1
ATOM 399 O O . GLY A 1 72 ? -2.234 -3.348 17.590 1.00 61.84 72 GLY A O 1
ATOM 400 N N . GLY A 1 73 ? -4.125 -3.892 18.653 1.00 78.62 73 GLY A N 1
ATOM 401 C CA . GLY A 1 73 ? -5.012 -3.230 17.709 1.00 78.62 73 GLY A CA 1
ATOM 402 C C . GLY A 1 73 ? -5.332 -1.796 18.128 1.00 78.62 73 GLY A C 1
ATOM 403 O O . GLY A 1 73 ? -5.448 -1.500 19.318 1.00 78.62 73 GLY A O 1
ATOM 404 N N . ILE A 1 74 ? -5.503 -0.906 17.153 1.00 92.12 74 ILE A N 1
ATOM 405 C CA . ILE A 1 74 ? -6.050 0.444 17.351 1.00 92.12 74 ILE A CA 1
ATOM 406 C C . ILE A 1 74 ? -7.535 0.451 16.986 1.00 92.12 74 ILE A C 1
ATOM 408 O O . ILE A 1 74 ? -7.953 -0.215 16.042 1.00 92.12 74 ILE A O 1
ATOM 412 N N . THR A 1 75 ? -8.346 1.212 17.715 1.00 93.81 75 THR A N 1
ATOM 413 C CA . THR A 1 75 ? -9.762 1.396 17.377 1.00 93.81 75 THR A CA 1
ATOM 414 C C . THR A 1 75 ? -9.935 2.633 16.498 1.00 93.81 75 THR A C 1
ATOM 416 O O . THR A 1 75 ? -9.599 3.742 16.914 1.00 93.81 75 THR A O 1
ATOM 419 N N . CYS A 1 76 ? -10.488 2.446 15.302 1.00 93.88 76 CYS A N 1
ATOM 420 C CA . CYS A 1 76 ? -10.780 3.491 14.323 1.00 93.88 76 CYS A CA 1
ATOM 421 C C . CYS A 1 76 ? -12.294 3.590 14.139 1.00 93.88 76 CYS A C 1
ATOM 423 O O . CYS A 1 76 ? -12.918 2.740 13.504 1.00 93.88 76 CYS A O 1
ATOM 425 N N . GLY A 1 77 ? -12.911 4.594 14.764 1.00 92.12 77 GLY A N 1
ATOM 426 C CA . GLY A 1 77 ? -14.369 4.667 14.871 1.00 92.12 77 GLY A CA 1
ATOM 427 C C . GLY A 1 77 ? -14.928 3.474 15.653 1.00 92.12 77 GLY A C 1
ATOM 428 O O . GLY A 1 77 ? -14.599 3.290 16.822 1.00 92.12 77 GLY A O 1
ATOM 429 N N . SER A 1 78 ? -15.768 2.663 15.008 1.00 92.50 78 SER A N 1
ATOM 430 C CA . SER A 1 78 ? -16.307 1.412 15.565 1.00 92.50 78 SER A CA 1
ATOM 431 C C . SER A 1 78 ? -15.503 0.164 15.182 1.00 92.50 78 SER A C 1
ATOM 433 O O . SER A 1 78 ? -15.872 -0.936 15.587 1.00 92.50 78 SER A O 1
ATOM 435 N N . ASN A 1 79 ? -14.439 0.308 14.387 1.00 92.12 79 ASN A N 1
ATOM 436 C CA . ASN A 1 79 ? -13.664 -0.810 13.858 1.00 92.12 79 ASN A CA 1
ATOM 437 C C . ASN A 1 79 ? -12.395 -1.030 14.685 1.00 92.12 79 ASN A C 1
ATOM 439 O O . ASN A 1 79 ? -11.680 -0.079 14.997 1.00 92.12 79 ASN A O 1
ATOM 443 N N . GLN A 1 80 ? -12.094 -2.285 15.023 1.00 92.88 80 GLN A N 1
ATOM 444 C CA . GLN A 1 80 ? -10.841 -2.651 15.679 1.00 92.88 80 GLN A CA 1
ATOM 445 C C . GLN A 1 80 ? -9.836 -3.116 14.623 1.00 92.88 80 GLN A C 1
ATOM 447 O O . GLN A 1 80 ? -10.019 -4.148 13.980 1.00 92.88 80 GLN A O 1
ATOM 452 N N . CYS A 1 81 ? -8.782 -2.335 14.435 1.00 93.94 81 CYS A N 1
ATOM 453 C CA . CYS A 1 81 ? -7.777 -2.550 13.408 1.00 93.94 81 CYS A CA 1
ATOM 454 C C . CYS A 1 81 ? -6.600 -3.299 14.003 1.00 93.94 81 CYS A C 1
ATOM 456 O O . CYS A 1 81 ? -6.024 -2.852 14.990 1.00 93.94 81 CYS A O 1
ATOM 458 N N . GLN A 1 82 ? -6.264 -4.440 13.415 1.00 93.88 82 GLN A N 1
ATOM 459 C CA . GLN A 1 82 ? -5.210 -5.316 13.914 1.00 93.88 82 GLN A CA 1
ATOM 460 C C . GLN A 1 82 ? -3.855 -4.952 13.302 1.00 93.88 82 GLN A C 1
ATOM 462 O O . GLN A 1 82 ? -3.786 -4.340 12.237 1.00 93.88 82 GLN A O 1
ATOM 467 N N . ASP A 1 83 ? -2.785 -5.349 13.983 1.00 92.50 83 ASP A N 1
ATOM 468 C CA . ASP A 1 83 ? -1.445 -5.376 13.404 1.00 92.50 83 ASP A CA 1
ATOM 469 C C . ASP A 1 83 ? -1.329 -6.551 12.422 1.00 92.50 83 ASP A C 1
ATOM 471 O O . ASP A 1 83 ? -1.842 -7.641 12.684 1.00 92.50 83 ASP A O 1
ATOM 475 N N . TYR A 1 84 ? -0.609 -6.355 11.319 1.00 89.88 84 TYR A N 1
ATOM 476 C CA . TYR A 1 84 ? -0.386 -7.380 10.301 1.00 89.88 84 TYR A CA 1
ATOM 477 C C . TYR A 1 84 ? 1.085 -7.781 10.235 1.00 89.88 84 TYR A C 1
ATOM 479 O O . TYR A 1 84 ? 1.977 -6.948 10.379 1.00 89.88 84 TYR A O 1
ATOM 487 N N . LYS A 1 85 ? 1.349 -9.059 9.955 1.00 89.25 85 LYS A N 1
ATOM 488 C CA . LYS A 1 85 ? 2.699 -9.564 9.685 1.00 89.25 85 LYS A CA 1
ATOM 489 C C . LYS A 1 85 ? 2.848 -9.873 8.204 1.00 89.25 85 LYS A C 1
ATOM 491 O O . LYS A 1 85 ? 2.400 -10.912 7.736 1.00 89.25 85 LYS A O 1
ATOM 496 N N . VAL A 1 86 ? 3.511 -8.990 7.471 1.00 85.88 86 VAL A N 1
ATOM 497 C CA . VAL A 1 86 ? 3.825 -9.202 6.056 1.00 85.88 86 VAL A CA 1
ATOM 498 C C . VAL A 1 86 ? 5.080 -10.071 5.961 1.00 85.88 86 VAL A C 1
ATOM 500 O O . VAL A 1 86 ? 6.115 -9.760 6.554 1.00 85.88 86 VAL A O 1
ATOM 503 N N . ALA A 1 87 ? 4.984 -11.196 5.254 1.00 85.88 87 ALA A N 1
ATOM 504 C CA . ALA A 1 87 ? 6.066 -12.169 5.086 1.00 85.88 87 ALA A CA 1
ATOM 505 C C . ALA A 1 87 ? 6.651 -12.711 6.411 1.00 85.88 87 ALA A C 1
ATOM 507 O O . ALA A 1 87 ? 7.785 -13.178 6.453 1.00 85.88 87 ALA A O 1
ATOM 508 N N . GLY A 1 88 ? 5.900 -12.641 7.516 1.00 86.31 88 GLY A N 1
ATOM 509 C CA . GLY A 1 88 ? 6.307 -13.141 8.836 1.00 86.31 88 GLY A CA 1
ATOM 510 C C . GLY A 1 88 ? 7.340 -12.295 9.597 1.00 86.31 88 GLY A C 1
ATOM 511 O O . GLY A 1 88 ? 7.492 -12.495 10.802 1.00 86.31 88 GLY A O 1
ATOM 512 N N . PHE A 1 89 ? 8.009 -11.334 8.949 1.00 84.25 89 PHE A N 1
ATOM 513 C CA . PHE A 1 89 ? 9.047 -10.494 9.571 1.00 84.25 89 PHE A CA 1
ATOM 514 C C . PHE A 1 89 ? 8.776 -8.985 9.507 1.00 84.25 89 PHE A C 1
ATOM 516 O O . PHE A 1 89 ? 9.373 -8.242 10.285 1.00 84.25 89 PHE A O 1
ATOM 523 N N . LEU A 1 90 ? 7.898 -8.510 8.618 1.00 88.69 90 LEU A N 1
ATOM 524 C CA . LEU A 1 90 ? 7.508 -7.100 8.569 1.00 88.69 90 LEU A CA 1
ATOM 525 C C . LEU A 1 90 ? 6.245 -6.896 9.398 1.00 88.69 90 LEU A C 1
ATOM 527 O O . LEU A 1 90 ? 5.148 -7.263 8.982 1.00 88.69 90 LEU A O 1
ATOM 531 N N . ASP A 1 91 ? 6.413 -6.302 10.573 1.00 89.94 91 ASP A N 1
ATOM 532 C CA . ASP A 1 91 ? 5.300 -5.858 11.404 1.00 89.94 91 ASP A CA 1
ATOM 533 C C . ASP A 1 91 ? 4.739 -4.544 10.859 1.00 89.94 91 ASP A C 1
ATOM 535 O O . ASP A 1 91 ? 5.366 -3.485 10.939 1.00 89.94 91 ASP A O 1
ATOM 539 N N . LEU A 1 92 ? 3.543 -4.634 10.295 1.00 91.75 92 LEU A N 1
ATOM 540 C CA . LEU A 1 92 ? 2.787 -3.525 9.753 1.00 91.75 92 LEU A CA 1
ATOM 541 C C . LEU A 1 92 ? 1.714 -3.135 10.769 1.00 91.75 92 LEU A C 1
ATOM 543 O O . LEU A 1 92 ? 0.785 -3.900 11.034 1.00 91.75 92 LEU A O 1
ATOM 547 N N . LYS A 1 93 ? 1.865 -1.962 11.381 1.00 94.56 93 LYS A N 1
ATOM 548 C CA . LYS A 1 93 ? 0.974 -1.543 12.463 1.00 94.56 93 LYS A CA 1
ATOM 549 C C . LYS A 1 93 ? -0.404 -1.172 11.935 1.00 94.56 93 LYS A C 1
ATOM 551 O O . LYS A 1 93 ? -0.515 -0.516 10.902 1.00 94.56 93 LYS A O 1
ATOM 556 N N . GLY A 1 94 ? -1.451 -1.584 12.644 1.00 93.94 94 GLY A N 1
ATOM 557 C CA . GLY A 1 94 ? -2.804 -1.123 12.351 1.00 93.94 94 GLY A CA 1
ATOM 558 C C . GLY A 1 94 ? -2.896 0.392 12.545 1.00 93.94 94 GLY A C 1
ATOM 559 O O . GLY A 1 94 ? -2.341 0.940 13.498 1.00 93.94 94 GLY A O 1
ATOM 560 N N . CYS A 1 95 ? -3.590 1.091 11.652 1.00 95.88 95 CYS A N 1
ATOM 561 C CA . CYS A 1 95 ? -3.770 2.541 11.729 1.00 95.88 95 CYS A CA 1
ATOM 562 C C . CYS A 1 95 ? -5.172 2.963 11.276 1.00 95.88 95 CYS A C 1
ATOM 564 O O . CYS A 1 95 ? -5.906 2.181 10.672 1.00 95.88 95 CYS A O 1
ATOM 566 N N . CYS A 1 96 ? -5.544 4.214 11.560 1.00 95.38 96 CYS A N 1
ATOM 567 C CA . CYS A 1 96 ? -6.828 4.772 11.136 1.00 95.38 96 CYS A CA 1
ATOM 568 C C . CYS A 1 96 ? -6.706 5.518 9.807 1.00 95.38 96 CYS A C 1
ATOM 570 O O . CYS A 1 96 ? -6.082 6.586 9.711 1.00 95.38 96 CYS A O 1
ATOM 572 N N . ALA A 1 97 ? -7.327 4.947 8.780 1.00 93.06 97 ALA A N 1
ATOM 573 C CA . ALA A 1 97 ? -7.374 5.467 7.423 1.00 93.06 97 ALA A CA 1
ATOM 574 C C . ALA A 1 97 ? -8.732 6.117 7.115 1.00 93.06 97 ALA A C 1
ATOM 576 O O . ALA A 1 97 ? -9.641 6.143 7.946 1.00 93.06 97 ALA A O 1
ATOM 577 N N . GLY A 1 98 ? -8.850 6.679 5.912 1.00 88.19 98 GLY A N 1
ATOM 578 C CA . GLY A 1 98 ? -10.020 7.442 5.486 1.00 88.19 98 GLY A CA 1
ATOM 579 C C . GLY A 1 98 ? -10.026 8.884 6.004 1.00 88.19 98 GLY A C 1
ATOM 580 O O . GLY A 1 98 ? -9.272 9.262 6.907 1.00 88.19 98 GLY A O 1
ATOM 581 N N . THR A 1 99 ? -10.888 9.711 5.411 1.00 85.94 99 THR A N 1
ATOM 582 C CA . THR A 1 99 ? -11.032 11.133 5.765 1.00 85.94 99 THR A CA 1
ATOM 583 C C . THR A 1 99 ? -11.547 11.314 7.191 1.00 85.94 99 THR A C 1
ATOM 585 O O . THR A 1 99 ? -11.086 12.209 7.894 1.00 85.94 99 THR A O 1
ATOM 588 N N . ALA A 1 100 ? -12.459 10.443 7.635 1.00 89.44 100 ALA A N 1
ATOM 589 C CA . ALA A 1 100 ? -13.034 10.477 8.977 1.00 89.44 100 ALA A CA 1
ATOM 590 C C . ALA A 1 100 ? -12.271 9.614 9.999 1.00 89.44 100 ALA A C 1
ATOM 592 O O . ALA A 1 100 ? -12.667 9.573 11.161 1.00 89.44 100 ALA A O 1
ATOM 593 N N . LYS A 1 101 ? -11.163 8.963 9.599 1.00 91.06 101 LYS A N 1
ATOM 594 C CA . LYS A 1 101 ? -10.361 8.081 10.471 1.00 91.06 101 LYS A CA 1
ATOM 595 C C . LYS A 1 101 ? -11.178 6.935 11.087 1.00 91.06 101 LYS A C 1
ATOM 597 O O . LYS A 1 101 ? -10.887 6.462 12.182 1.00 91.06 101 LYS A O 1
ATOM 602 N N . ASP A 1 102 ? -12.192 6.487 10.361 1.00 94.06 102 ASP A N 1
ATOM 603 C CA . ASP A 1 102 ? -13.184 5.483 10.743 1.00 94.06 102 ASP A CA 1
ATOM 604 C C . ASP A 1 102 ? -12.910 4.103 10.133 1.00 94.06 102 ASP A C 1
ATOM 606 O O . ASP A 1 102 ? -13.597 3.131 10.449 1.00 94.06 102 ASP A O 1
ATOM 610 N N . LYS A 1 103 ? -11.897 3.998 9.269 1.00 94.31 103 LYS A N 1
ATOM 611 C CA . LYS A 1 103 ? -11.555 2.765 8.567 1.00 94.31 103 LYS A CA 1
ATOM 612 C C . LYS A 1 103 ? -10.212 2.218 9.006 1.00 94.31 103 LYS A C 1
ATOM 614 O O . LYS A 1 103 ? -9.304 2.968 9.365 1.00 94.31 103 LYS A O 1
ATOM 619 N N . CYS A 1 104 ? -10.083 0.900 8.923 1.00 95.31 104 CYS A N 1
ATOM 620 C CA . CYS A 1 104 ? -8.822 0.241 9.195 1.00 95.31 104 CYS A CA 1
ATOM 621 C C . CYS A 1 104 ? -7.853 0.389 8.036 1.00 95.31 104 CYS A C 1
ATOM 623 O O . CYS A 1 104 ? -8.190 0.189 6.868 1.00 95.31 104 CYS A O 1
ATOM 625 N N . GLY A 1 105 ? -6.631 0.733 8.400 1.00 94.75 105 GLY A N 1
ATOM 626 C CA . GLY A 1 105 ? -5.508 0.814 7.506 1.00 94.75 105 GLY A CA 1
ATOM 627 C C . GLY A 1 105 ? -4.280 0.127 8.071 1.00 94.75 105 GLY A C 1
ATOM 628 O O . GLY A 1 105 ? -4.261 -0.347 9.209 1.00 94.75 105 GLY A O 1
ATOM 629 N N . GLY A 1 106 ? -3.252 0.105 7.242 1.00 94.12 106 GLY A N 1
ATOM 630 C CA . GLY A 1 106 ? -1.916 -0.326 7.588 1.00 94.12 106 GLY A CA 1
ATOM 631 C C . GLY A 1 106 ? -0.928 0.834 7.532 1.00 94.12 106 GLY A C 1
ATOM 632 O O . GLY A 1 106 ? -0.914 1.594 6.560 1.00 94.12 106 GLY A O 1
ATOM 633 N N . ASP A 1 107 ? -0.126 0.982 8.583 1.00 94.00 107 ASP A N 1
ATOM 634 C CA . ASP A 1 107 ? 0.899 2.014 8.691 1.00 94.00 107 ASP A CA 1
ATOM 635 C C . ASP A 1 107 ? 2.144 1.601 7.909 1.00 94.00 107 ASP A C 1
ATOM 637 O O . ASP A 1 107 ? 2.863 0.659 8.259 1.00 94.00 107 ASP A O 1
ATOM 641 N N . VAL A 1 108 ? 2.403 2.330 6.833 1.00 91.38 108 VAL A N 1
ATOM 642 C CA . VAL A 1 108 ? 3.642 2.247 6.073 1.00 91.38 108 VAL A CA 1
ATOM 643 C C . VAL A 1 108 ? 4.662 3.120 6.788 1.00 91.38 108 VAL A C 1
ATOM 645 O O . VAL A 1 108 ? 4.702 4.340 6.627 1.00 91.38 108 VAL A O 1
ATOM 648 N N . ASN A 1 109 ? 5.500 2.481 7.598 1.00 92.06 109 ASN A N 1
ATOM 649 C CA . ASN A 1 109 ? 6.625 3.140 8.249 1.00 92.06 109 ASN A CA 1
ATOM 650 C C . ASN A 1 109 ? 7.805 3.339 7.278 1.00 92.06 109 ASN A C 1
ATOM 652 O O . ASN A 1 109 ? 7.794 2.867 6.141 1.00 92.06 109 ASN A O 1
ATOM 656 N N . THR A 1 110 ? 8.872 3.997 7.737 1.00 90.50 110 THR A N 1
ATOM 657 C CA . THR A 1 110 ? 10.070 4.269 6.924 1.00 90.50 110 THR A CA 1
ATOM 658 C C . THR A 1 110 ? 10.728 3.003 6.365 1.00 90.50 110 THR A C 1
ATOM 660 O O . THR A 1 110 ? 11.263 3.027 5.258 1.00 90.50 110 THR A O 1
ATOM 663 N N . THR A 1 111 ? 10.691 1.887 7.098 1.00 88.62 111 THR A N 1
ATOM 664 C CA . THR A 1 111 ? 11.256 0.606 6.648 1.00 88.62 111 THR A CA 1
ATOM 665 C C . THR A 1 111 ? 10.486 0.064 5.449 1.00 88.62 111 THR A C 1
ATOM 667 O O . THR A 1 111 ? 11.094 -0.283 4.438 1.00 88.62 111 THR A O 1
ATOM 670 N N . ILE A 1 112 ? 9.154 0.048 5.528 1.00 86.38 112 ILE A N 1
ATOM 671 C CA . ILE A 1 112 ? 8.283 -0.403 4.438 1.00 86.38 112 ILE A CA 1
ATOM 672 C C . ILE A 1 112 ? 8.349 0.583 3.272 1.00 86.38 112 ILE A C 1
ATOM 674 O O . ILE A 1 112 ? 8.440 0.154 2.127 1.00 86.38 112 ILE A O 1
ATOM 678 N N . ALA A 1 113 ? 8.386 1.887 3.546 1.00 88.31 113 ALA A N 1
ATOM 679 C CA . ALA A 1 113 ? 8.524 2.924 2.530 1.00 88.31 113 ALA A CA 1
ATOM 680 C C . ALA A 1 113 ? 9.817 2.775 1.721 1.00 88.31 113 ALA A C 1
ATOM 682 O O . ALA A 1 113 ? 9.800 2.816 0.496 1.00 88.31 113 ALA A O 1
ATOM 683 N N . THR A 1 114 ? 10.939 2.516 2.397 1.00 85.38 114 THR A N 1
ATOM 684 C CA . THR A 1 114 ? 12.235 2.284 1.736 1.00 85.38 114 THR A CA 1
ATOM 685 C C . THR A 1 114 ? 12.213 1.010 0.893 1.00 85.38 114 THR A C 1
ATOM 687 O O . THR A 1 114 ? 12.846 0.945 -0.156 1.00 85.38 114 THR A O 1
ATOM 690 N N . LEU A 1 115 ? 11.484 -0.007 1.352 1.00 83.19 115 LEU A N 1
ATOM 691 C CA . LEU A 1 115 ? 11.396 -1.304 0.696 1.00 83.19 115 LEU A CA 1
ATOM 692 C C . LEU A 1 115 ? 10.471 -1.305 -0.530 1.00 83.19 115 LEU A C 1
ATOM 694 O O . LEU A 1 115 ? 10.760 -1.963 -1.524 1.00 83.19 115 LEU A O 1
ATOM 698 N N . THR A 1 116 ? 9.342 -0.609 -0.431 1.00 80.19 116 THR A N 1
ATOM 699 C CA . THR A 1 116 ? 8.252 -0.643 -1.420 1.00 80.19 116 THR A CA 1
ATOM 700 C C . THR A 1 116 ? 8.205 0.599 -2.305 1.00 80.19 116 THR A C 1
ATOM 702 O O . THR A 1 116 ? 7.509 0.599 -3.314 1.00 80.19 116 THR A O 1
ATOM 705 N N . GLY A 1 117 ? 8.912 1.668 -1.931 1.00 82.75 117 GLY A N 1
ATOM 706 C CA . GLY A 1 117 ? 8.824 2.977 -2.579 1.00 82.75 117 GLY A CA 1
ATOM 707 C C . GLY A 1 117 ? 7.554 3.763 -2.234 1.00 82.75 117 GLY A C 1
ATOM 708 O O . GLY A 1 117 ? 7.385 4.878 -2.719 1.00 82.75 117 GLY A O 1
ATOM 709 N N . LEU A 1 118 ? 6.662 3.216 -1.403 1.00 83.69 118 LEU A N 1
ATOM 710 C CA . LEU A 1 118 ? 5.448 3.907 -0.973 1.00 83.69 118 LEU A CA 1
ATOM 711 C C . LEU A 1 118 ? 5.786 4.996 0.057 1.00 83.69 118 LEU A C 1
ATOM 713 O O . LEU A 1 118 ? 6.577 4.740 0.965 1.00 83.69 118 LEU A O 1
ATOM 717 N N . PRO A 1 119 ? 5.193 6.200 -0.013 1.00 86.12 119 PRO A N 1
ATOM 718 C CA . PRO A 1 119 ? 5.411 7.210 1.005 1.00 86.12 119 PRO A CA 1
ATOM 719 C C . PRO A 1 119 ? 4.876 6.731 2.353 1.00 86.12 119 PRO A C 1
ATO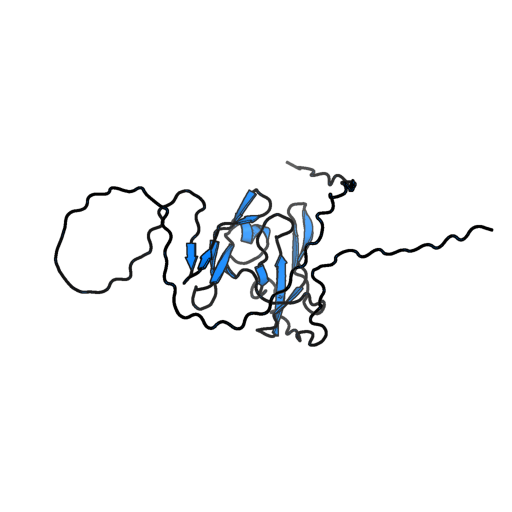M 721 O O . PRO A 1 119 ? 3.895 5.988 2.432 1.00 86.12 119 PRO A O 1
ATOM 724 N N . THR A 1 120 ? 5.525 7.177 3.425 1.00 91.38 120 THR A N 1
ATOM 725 C CA . THR A 1 120 ? 5.109 6.828 4.781 1.00 91.38 120 THR A CA 1
ATOM 726 C C . THR A 1 120 ? 3.717 7.369 5.078 1.00 91.38 120 THR A C 1
ATOM 728 O O . THR A 1 120 ? 3.445 8.541 4.803 1.00 91.38 120 THR A O 1
ATOM 731 N N . GLY A 1 121 ? 2.852 6.557 5.677 1.00 92.56 121 GLY A N 1
ATOM 732 C CA . GLY A 1 121 ? 1.491 6.966 5.998 1.00 92.56 121 GLY A CA 1
ATOM 733 C C . GLY A 1 121 ? 0.551 5.799 6.266 1.00 92.56 121 GLY A C 1
ATOM 734 O O . GLY A 1 121 ? 0.927 4.636 6.178 1.00 92.56 121 GLY A O 1
ATOM 735 N N . CYS A 1 122 ? -0.700 6.133 6.577 1.00 94.06 122 CYS A N 1
ATOM 736 C CA . CYS A 1 122 ? -1.739 5.153 6.855 1.00 94.06 122 CYS A CA 1
ATOM 737 C C . CYS A 1 122 ? -2.591 4.888 5.613 1.00 94.06 122 CYS A C 1
ATOM 739 O O . CYS A 1 122 ? -3.319 5.779 5.163 1.00 94.06 122 CYS A O 1
ATOM 741 N N . TYR A 1 123 ? -2.529 3.663 5.099 1.00 92.81 123 TYR A N 1
ATOM 742 C CA . TYR A 1 123 ? -3.242 3.249 3.894 1.00 92.81 123 TYR A CA 1
ATOM 743 C C . TYR A 1 123 ? -4.439 2.390 4.251 1.00 92.81 123 TYR A C 1
ATOM 745 O O . TYR A 1 123 ? -4.301 1.416 4.982 1.00 92.81 123 TYR A O 1
ATOM 753 N N . GLU A 1 124 ? -5.611 2.750 3.740 1.00 94.31 124 GLU A N 1
ATOM 754 C CA . GLU A 1 124 ? -6.838 1.978 3.936 1.00 94.31 124 GLU A CA 1
ATOM 755 C C . GLU A 1 124 ? -6.693 0.570 3.348 1.00 94.31 124 GLU A C 1
ATOM 757 O O . GLU A 1 124 ? -6.113 0.391 2.279 1.00 94.31 124 GLU A O 1
ATOM 762 N N . ILE A 1 125 ? -7.211 -0.428 4.061 1.00 93.56 125 ILE A N 1
ATOM 763 C CA . ILE A 1 125 ? -7.202 -1.822 3.616 1.00 93.56 125 ILE A CA 1
ATOM 764 C C . ILE A 1 125 ? -8.482 -2.109 2.828 1.00 93.56 125 ILE A C 1
ATOM 766 O O . ILE A 1 125 ? -9.548 -1.593 3.156 1.00 93.56 125 ILE A O 1
ATOM 770 N N . GLY A 1 126 ? -8.382 -2.948 1.797 1.00 92.19 126 GLY A N 1
ATOM 771 C CA . GLY A 1 126 ? -9.519 -3.361 0.980 1.00 92.19 126 GLY A CA 1
ATOM 772 C C . GLY A 1 126 ? -10.077 -2.247 0.099 1.00 92.19 126 GLY A C 1
ATOM 773 O O . GLY A 1 126 ? -11.285 -2.215 -0.137 1.00 92.19 126 GLY A O 1
ATOM 774 N N . GLN A 1 127 ? -9.237 -1.322 -0.378 1.00 92.56 127 GLN A N 1
ATOM 775 C CA . GLN A 1 127 ? -9.712 -0.290 -1.293 1.00 92.56 127 GLN A CA 1
ATOM 776 C C . GLN A 1 127 ? -10.221 -0.919 -2.599 1.00 92.56 127 GLN A C 1
ATOM 778 O O . GLN A 1 127 ? -9.524 -1.742 -3.202 1.00 92.56 127 GLN A O 1
ATOM 783 N N . PRO A 1 128 ? -11.420 -0.535 -3.065 1.00 91.00 128 PRO A N 1
ATOM 784 C CA . PRO A 1 128 ? -11.990 -1.094 -4.278 1.00 91.00 128 PRO A CA 1
ATOM 785 C C . PRO A 1 128 ? -11.165 -0.693 -5.503 1.00 91.00 128 PRO A C 1
ATOM 787 O O . PRO A 1 128 ? -10.798 0.469 -5.682 1.00 91.00 128 PRO A O 1
ATOM 790 N N . GLY A 1 129 ? -10.930 -1.656 -6.383 1.00 90.50 129 GLY A N 1
ATOM 791 C CA . GLY A 1 129 ? -10.375 -1.416 -7.704 1.00 90.50 129 GLY A CA 1
ATOM 792 C C . GLY A 1 129 ? -10.059 -2.718 -8.417 1.00 90.50 129 GLY A C 1
ATOM 793 O O . GLY A 1 129 ? -9.820 -3.743 -7.779 1.00 90.50 129 GLY A O 1
ATOM 794 N N . ASN A 1 130 ? -10.063 -2.659 -9.742 1.00 91.50 130 ASN A N 1
ATOM 795 C CA . ASN A 1 130 ? -9.778 -3.803 -10.600 1.00 91.50 130 ASN A CA 1
ATOM 796 C C . ASN A 1 130 ? -8.402 -3.638 -11.235 1.00 91.50 130 ASN A C 1
ATOM 798 O O . ASN A 1 130 ? -7.958 -2.513 -11.471 1.00 91.50 130 ASN A O 1
ATOM 802 N N . LEU A 1 131 ? -7.731 -4.755 -11.513 1.00 92.19 131 LEU A N 1
ATOM 803 C CA . LEU A 1 131 ? -6.525 -4.737 -12.336 1.00 92.19 131 LEU A CA 1
ATOM 804 C C . LEU A 1 131 ? -6.871 -4.142 -13.701 1.00 92.19 131 LEU A C 1
ATOM 806 O O . LEU A 1 131 ? -7.843 -4.554 -14.330 1.00 92.19 131 LEU A O 1
ATOM 810 N N . ASP A 1 132 ? -6.082 -3.168 -14.137 1.00 92.06 132 ASP A N 1
ATOM 811 C CA . ASP A 1 132 ? -6.302 -2.468 -15.398 1.00 92.06 132 ASP A CA 1
ATOM 812 C C . ASP A 1 132 ? -4.964 -2.334 -16.123 1.00 92.06 132 ASP A C 1
ATOM 814 O O . ASP A 1 132 ? -4.036 -1.698 -15.623 1.00 92.06 132 ASP A O 1
ATOM 818 N N . SER A 1 133 ? -4.864 -2.932 -17.311 1.00 89.88 133 SER A N 1
ATOM 819 C CA . SER A 1 133 ? -3.662 -2.869 -18.147 1.00 89.88 133 SER A CA 1
ATOM 820 C C . SER A 1 133 ? -3.372 -1.467 -18.686 1.00 89.88 133 SER A C 1
ATOM 822 O O . SER A 1 133 ? -2.258 -1.213 -19.139 1.00 89.88 133 SER A O 1
ATOM 824 N N . ASN A 1 134 ? -4.351 -0.558 -18.654 1.00 89.88 134 ASN A N 1
ATOM 825 C CA . ASN A 1 134 ? -4.150 0.849 -18.999 1.00 89.88 134 ASN A CA 1
ATOM 826 C C . ASN A 1 134 ? -3.415 1.612 -17.890 1.00 89.88 134 ASN A C 1
ATOM 828 O O . ASN A 1 134 ? -2.840 2.670 -18.149 1.00 89.88 134 ASN A O 1
ATOM 832 N N . CYS A 1 135 ? -3.411 1.084 -16.664 1.00 90.94 135 CYS A N 1
ATOM 833 C CA . CYS A 1 135 ? -2.643 1.638 -15.564 1.00 90.94 135 CYS A CA 1
ATOM 834 C C . CYS A 1 135 ? -1.233 1.049 -15.577 1.00 90.94 135 CYS A C 1
ATOM 836 O O . CYS A 1 135 ? -1.040 -0.161 -15.452 1.00 90.94 135 CYS A O 1
ATOM 838 N N . ALA A 1 136 ? -0.236 1.922 -15.737 1.00 90.38 136 ALA A N 1
ATOM 839 C CA . ALA A 1 136 ? 1.162 1.515 -15.743 1.00 90.38 136 ALA A CA 1
ATOM 840 C C . ALA A 1 136 ? 1.506 0.760 -14.443 1.00 90.38 136 ALA A C 1
ATOM 842 O O . ALA A 1 136 ? 1.075 1.188 -13.372 1.00 90.38 136 ALA A O 1
ATOM 843 N N . PRO A 1 137 ? 2.263 -0.349 -14.503 1.00 90.81 137 PRO A N 1
ATOM 844 C CA . PRO A 1 137 ? 2.710 -1.047 -13.306 1.00 90.81 137 PRO A CA 1
ATOM 845 C C . PRO A 1 137 ? 3.788 -0.242 -12.570 1.00 90.81 137 PRO A C 1
ATOM 847 O O . PRO A 1 137 ? 4.600 0.448 -13.193 1.00 90.81 137 PRO A O 1
ATOM 850 N N . LEU A 1 138 ? 3.843 -0.374 -11.244 1.00 87.50 138 LEU A N 1
ATOM 851 C CA . LEU A 1 138 ? 4.949 0.160 -10.452 1.00 87.50 138 LEU A CA 1
ATOM 852 C C . LEU A 1 138 ? 6.112 -0.823 -10.524 1.00 87.50 138 LEU A C 1
ATOM 854 O O . LEU A 1 138 ? 6.014 -1.936 -10.008 1.00 87.50 138 LEU A O 1
ATOM 858 N N . VAL A 1 139 ? 7.212 -0.405 -11.143 1.00 87.88 139 VAL A N 1
ATOM 859 C CA . VAL A 1 139 ? 8.442 -1.197 -11.219 1.00 87.88 139 VAL A CA 1
ATOM 860 C C . VAL A 1 139 ? 9.414 -0.706 -10.152 1.00 87.88 139 VAL A C 1
ATOM 862 O O . VAL A 1 139 ? 9.760 0.472 -10.122 1.00 87.88 139 VAL A O 1
ATOM 865 N N . PHE A 1 140 ? 9.885 -1.606 -9.295 1.00 84.00 140 PHE A N 1
ATOM 866 C CA . PHE A 1 140 ? 10.894 -1.316 -8.277 1.00 84.00 140 PHE A CA 1
ATOM 867 C C . PHE A 1 140 ? 11.941 -2.426 -8.230 1.00 84.00 140 PHE A C 1
ATOM 869 O O . PHE A 1 140 ? 11.726 -3.540 -8.706 1.00 84.00 140 PHE A O 1
ATOM 876 N N . THR A 1 141 ? 13.102 -2.131 -7.657 1.00 84.88 141 THR A N 1
ATOM 877 C CA . THR A 1 141 ? 14.127 -3.150 -7.421 1.00 84.88 141 THR A CA 1
ATOM 878 C C . THR A 1 141 ? 13.746 -3.930 -6.168 1.00 84.88 141 THR A C 1
ATOM 880 O O . THR A 1 141 ? 13.769 -3.382 -5.068 1.00 84.88 141 THR A O 1
ATOM 883 N N . GLY A 1 142 ? 13.369 -5.197 -6.328 1.00 79.06 142 GLY A N 1
ATOM 884 C CA . GLY A 1 142 ? 13.050 -6.084 -5.214 1.00 79.06 142 GLY A CA 1
ATOM 885 C C . GLY A 1 142 ? 14.268 -6.375 -4.330 1.00 79.06 142 GLY A C 1
ATOM 886 O O . GLY A 1 142 ? 15.411 -6.083 -4.688 1.00 79.06 142 GLY A O 1
ATOM 887 N N . LEU A 1 143 ? 14.027 -7.007 -3.178 1.00 73.81 143 LEU A N 1
ATOM 888 C CA . LEU A 1 143 ? 15.083 -7.402 -2.231 1.00 73.81 143 LEU A CA 1
ATOM 889 C C . LEU A 1 143 ? 16.135 -8.325 -2.853 1.00 73.81 143 LEU A C 1
ATOM 891 O O . LEU A 1 143 ? 17.312 -8.236 -2.509 1.00 73.81 143 LEU A O 1
ATOM 895 N N . ASP A 1 144 ? 15.719 -9.164 -3.800 1.00 80.31 144 ASP A N 1
ATOM 896 C CA . ASP A 1 144 ? 16.601 -10.071 -4.539 1.00 80.31 144 ASP A CA 1
ATOM 897 C C . ASP A 1 144 ? 17.460 -9.346 -5.594 1.00 80.31 144 ASP A C 1
ATOM 899 O O . ASP A 1 144 ? 18.251 -9.969 -6.303 1.00 80.31 144 ASP A O 1
ATOM 903 N N . GLY A 1 145 ? 17.307 -8.024 -5.732 1.00 83.00 145 GLY A N 1
ATOM 904 C CA . GLY A 1 145 ? 17.991 -7.198 -6.727 1.00 83.00 145 GLY A CA 1
ATOM 905 C C . GLY A 1 145 ? 17.400 -7.286 -8.138 1.00 83.00 145 GLY A C 1
ATOM 906 O O . GLY A 1 145 ? 17.897 -6.617 -9.041 1.00 83.00 145 GLY A O 1
ATOM 907 N N . GLY A 1 146 ? 16.357 -8.097 -8.341 1.00 88.12 146 GLY A N 1
ATOM 908 C CA . GLY A 1 146 ? 15.602 -8.175 -9.592 1.00 88.12 146 GLY A CA 1
ATOM 909 C C . GLY A 1 146 ? 14.485 -7.126 -9.681 1.00 88.12 146 GLY A C 1
ATOM 910 O O . GLY A 1 146 ? 14.057 -6.601 -8.652 1.00 88.12 146 GLY A O 1
ATOM 911 N N . PRO A 1 147 ? 13.986 -6.813 -10.889 1.00 86.56 147 PRO A N 1
ATOM 912 C CA . PRO A 1 147 ? 12.821 -5.953 -11.046 1.00 86.56 147 PRO A CA 1
ATOM 913 C C . PRO A 1 147 ? 11.572 -6.671 -10.521 1.00 86.56 147 PRO A C 1
ATOM 915 O O . PRO A 1 147 ? 11.179 -7.716 -11.036 1.00 86.56 147 PRO A O 1
ATOM 918 N N . ALA A 1 148 ? 10.946 -6.098 -9.503 1.00 85.88 148 ALA A N 1
ATOM 919 C CA . ALA A 1 148 ? 9.619 -6.464 -9.042 1.00 85.88 148 ALA A CA 1
ATOM 920 C C . ALA A 1 148 ? 8.602 -5.489 -9.644 1.00 85.88 148 ALA A C 1
ATOM 922 O O . ALA A 1 148 ? 8.893 -4.306 -9.834 1.00 85.88 148 ALA A O 1
ATOM 923 N N . GLN A 1 149 ? 7.417 -5.996 -9.980 1.00 90.38 149 GLN A N 1
ATOM 924 C CA . GLN A 1 149 ? 6.345 -5.190 -10.556 1.00 90.38 149 GLN A CA 1
ATOM 925 C C . GLN A 1 149 ? 5.071 -5.382 -9.747 1.00 90.38 149 GLN A C 1
ATOM 927 O O . GLN A 1 149 ? 4.639 -6.515 -9.533 1.00 90.38 149 GLN A O 1
ATOM 932 N N . ILE A 1 150 ? 4.465 -4.277 -9.323 1.00 90.06 150 ILE A N 1
ATOM 933 C CA . ILE A 1 150 ? 3.094 -4.273 -8.818 1.00 90.06 150 ILE A CA 1
ATOM 934 C C . ILE A 1 150 ? 2.190 -3.859 -9.978 1.00 90.06 150 ILE A C 1
ATOM 936 O O . ILE A 1 150 ? 2.396 -2.783 -10.549 1.00 90.06 150 ILE A O 1
ATOM 940 N N . PRO A 1 151 ? 1.203 -4.688 -10.354 1.00 93.25 151 PRO A N 1
ATOM 941 C CA . PRO A 1 151 ? 0.318 -4.351 -11.452 1.00 93.25 151 PRO A CA 1
ATOM 942 C C . PRO A 1 151 ? -0.516 -3.110 -11.114 1.00 93.25 151 PRO A C 1
ATOM 944 O O . PRO A 1 151 ? -0.930 -2.899 -9.968 1.00 93.25 151 PRO A O 1
ATOM 947 N N . GLY A 1 152 ? -0.748 -2.283 -12.133 1.00 93.00 152 GLY A N 1
ATOM 948 C CA . GLY A 1 152 ? -1.633 -1.134 -12.031 1.00 93.00 152 GLY A CA 1
ATOM 949 C C . GLY A 1 152 ? -3.084 -1.566 -11.821 1.00 93.00 152 GLY A C 1
ATOM 950 O O . GLY A 1 152 ? -3.505 -2.657 -12.215 1.00 93.00 152 GLY A O 1
ATOM 951 N N . CYS A 1 153 ? -3.860 -0.704 -11.182 1.00 94.25 153 CYS A N 1
ATOM 952 C CA . CYS A 1 153 ? -5.283 -0.916 -10.962 1.00 94.25 153 CYS A CA 1
ATOM 953 C C . CYS A 1 153 ? -6.060 0.375 -11.188 1.00 94.25 153 CYS A C 1
ATOM 955 O O . CYS A 1 153 ? -5.530 1.470 -11.002 1.00 94.25 153 CYS A O 1
ATOM 957 N N . CYS A 1 154 ? -7.330 0.248 -11.554 1.00 93.88 154 CYS A N 1
ATOM 958 C CA . CYS A 1 154 ? -8.247 1.369 -11.652 1.00 93.88 154 CYS A CA 1
ATOM 959 C C . CYS A 1 154 ? -9.136 1.428 -10.411 1.00 93.88 154 CYS A C 1
ATOM 961 O O . CYS A 1 154 ? -9.907 0.501 -10.142 1.00 93.88 154 CYS A O 1
ATOM 963 N N . ASN A 1 155 ? -9.052 2.524 -9.656 1.00 91.62 155 ASN A N 1
ATOM 964 C CA . ASN A 1 155 ? -9.958 2.759 -8.541 1.00 91.62 155 ASN A CA 1
ATOM 965 C C . ASN A 1 155 ? -11.283 3.315 -9.079 1.00 91.62 155 ASN A C 1
ATOM 967 O O . ASN A 1 155 ? -11.364 4.478 -9.480 1.00 91.62 155 ASN A O 1
ATOM 971 N N . SER A 1 156 ? -12.333 2.493 -9.064 1.00 87.00 156 SER A N 1
ATOM 972 C CA . SER A 1 156 ? -13.645 2.842 -9.626 1.00 87.00 156 SER A CA 1
ATOM 973 C C . SER A 1 156 ? -14.328 4.020 -8.924 1.00 87.00 156 SER A C 1
ATOM 975 O O . SER A 1 156 ? -15.206 4.647 -9.510 1.00 87.00 156 SER A O 1
ATOM 977 N N . VAL A 1 157 ? -13.937 4.343 -7.686 1.00 86.00 157 VAL A N 1
ATOM 978 C CA . VAL A 1 157 ? -14.530 5.449 -6.915 1.00 86.00 157 VAL A CA 1
ATOM 979 C C . VAL A 1 157 ? -14.002 6.794 -7.403 1.00 86.00 157 VAL A C 1
ATOM 981 O O . VAL A 1 157 ? -14.765 7.750 -7.523 1.00 86.00 157 VAL A O 1
ATOM 984 N N . VAL A 1 158 ? -12.703 6.876 -7.702 1.00 87.81 158 VAL A N 1
ATOM 985 C CA . VAL A 1 158 ? -12.045 8.129 -8.118 1.00 87.81 158 VAL A CA 1
ATOM 986 C C . VAL A 1 158 ? -11.686 8.176 -9.606 1.00 87.81 158 VAL A C 1
ATOM 988 O O . VAL A 1 158 ? -11.257 9.226 -10.077 1.00 87.81 158 VAL A O 1
ATOM 991 N N . SER A 1 159 ? -11.874 7.079 -10.351 1.00 88.88 159 SER A N 1
ATOM 992 C CA . SER A 1 159 ? -11.499 6.930 -11.772 1.00 88.88 159 SER A CA 1
ATOM 993 C C . SER A 1 159 ? -10.033 7.295 -12.047 1.00 88.88 159 SER A C 1
ATOM 995 O O . SER A 1 159 ? -9.693 7.948 -13.038 1.00 88.88 159 SER A O 1
ATOM 997 N N . LYS A 1 160 ? -9.148 6.900 -11.127 1.00 91.69 160 LYS A N 1
ATOM 998 C CA . LYS A 1 160 ? -7.703 7.141 -11.204 1.00 91.69 160 LYS A CA 1
ATOM 999 C C . LYS A 1 160 ? -6.936 5.833 -11.149 1.00 91.69 160 LYS A C 1
ATOM 1001 O O . LYS A 1 160 ? -7.307 4.927 -10.399 1.00 91.69 160 LYS A O 1
ATOM 1006 N N . CYS A 1 161 ? -5.853 5.778 -11.917 1.00 92.19 161 CYS A N 1
ATOM 1007 C CA . CYS A 1 161 ? -4.885 4.705 -11.814 1.00 92.19 161 CYS A CA 1
ATOM 1008 C C . CYS A 1 161 ? -4.171 4.733 -10.463 1.00 92.19 161 CYS A C 1
ATOM 1010 O O . CYS A 1 161 ? -3.723 5.779 -9.988 1.00 92.19 161 CYS A O 1
ATOM 1012 N N . GLY A 1 162 ? -4.039 3.550 -9.889 1.00 92.69 162 GLY A N 1
ATOM 1013 C CA . GLY A 1 162 ? -3.250 3.242 -8.713 1.00 92.69 162 GLY A CA 1
ATOM 1014 C C . GLY A 1 162 ? -2.486 1.939 -8.918 1.00 92.69 162 GLY A C 1
ATOM 1015 O O . GLY A 1 162 ? -2.296 1.482 -10.048 1.00 92.69 162 GLY A O 1
ATOM 1016 N N . TYR A 1 163 ? -2.085 1.320 -7.814 1.00 92.31 163 TYR A N 1
ATOM 1017 C CA . TYR A 1 163 ? -1.357 0.053 -7.801 1.00 92.31 163 TYR A CA 1
ATOM 1018 C C . TYR A 1 163 ? -2.047 -0.963 -6.898 1.00 92.31 163 TYR A C 1
ATOM 1020 O O . TYR A 1 163 ? -2.528 -0.618 -5.816 1.00 92.31 163 TYR A O 1
ATOM 1028 N N . MET A 1 164 ? -2.098 -2.222 -7.336 1.00 92.50 164 MET A N 1
ATOM 1029 C CA . MET A 1 164 ? -2.730 -3.298 -6.575 1.00 92.50 164 MET A CA 1
ATOM 1030 C C . MET A 1 164 ? -1.782 -3.812 -5.489 1.00 92.50 164 MET A C 1
ATOM 1032 O O . MET A 1 164 ? -0.963 -4.702 -5.720 1.00 92.50 164 MET A O 1
ATOM 1036 N N . ALA A 1 165 ? -1.898 -3.273 -4.281 1.00 91.12 165 ALA A N 1
ATOM 1037 C CA . ALA A 1 165 ? -1.079 -3.673 -3.143 1.00 91.12 165 ALA A CA 1
ATOM 1038 C C . ALA A 1 165 ? -1.725 -4.855 -2.400 1.00 91.12 165 ALA A C 1
ATOM 1040 O O . ALA A 1 165 ? -2.350 -4.700 -1.349 1.00 91.12 165 ALA A O 1
ATOM 1041 N N . ASN A 1 166 ? -1.575 -6.057 -2.960 1.00 91.50 166 ASN A N 1
ATOM 1042 C CA . ASN A 1 166 ? -2.087 -7.287 -2.363 1.00 91.50 166 ASN A CA 1
ATOM 1043 C C . ASN A 1 166 ? -0.955 -8.135 -1.760 1.00 91.50 166 ASN A C 1
ATOM 1045 O O . ASN A 1 166 ? -0.159 -8.727 -2.487 1.00 91.50 166 ASN A O 1
ATOM 1049 N N . PHE A 1 167 ? -0.911 -8.221 -0.428 1.00 89.06 167 PHE A N 1
ATOM 1050 C CA . PHE A 1 167 ? 0.089 -9.004 0.303 1.00 89.06 167 PHE A CA 1
ATOM 1051 C C . PHE A 1 167 ? -0.460 -10.318 0.874 1.00 89.06 167 PHE A C 1
ATOM 1053 O O . PHE A 1 167 ? 0.225 -10.958 1.675 1.00 89.06 167 PHE A O 1
ATOM 1060 N N . THR A 1 168 ? -1.661 -10.757 0.485 1.00 90.19 168 THR A N 1
ATOM 1061 C CA . THR A 1 168 ? -2.262 -11.988 1.034 1.00 90.19 168 THR A CA 1
ATOM 1062 C C . THR A 1 168 ? -1.419 -13.229 0.760 1.00 90.19 168 THR A C 1
ATOM 1064 O O . THR A 1 168 ? -1.349 -14.116 1.607 1.00 90.19 168 THR A O 1
ATOM 1067 N N . SER A 1 169 ? -0.695 -13.262 -0.364 1.00 87.50 169 SER A N 1
ATOM 1068 C CA . SER A 1 169 ? 0.228 -14.349 -0.724 1.00 87.50 169 SER A CA 1
ATOM 1069 C C . SER A 1 169 ? 1.374 -14.543 0.274 1.00 87.50 169 SER A C 1
ATOM 1071 O O . SER A 1 169 ? 1.913 -15.640 0.387 1.00 87.50 169 SER A O 1
ATOM 1073 N N . VAL A 1 170 ? 1.729 -13.496 1.023 1.00 86.44 170 VAL A N 1
ATOM 1074 C CA . VAL A 1 170 ? 2.784 -13.512 2.047 1.00 86.44 170 VAL A CA 1
ATOM 1075 C C . VAL A 1 170 ? 2.219 -13.339 3.463 1.00 86.44 170 VAL A C 1
ATOM 1077 O O . VAL A 1 170 ? 2.953 -12.964 4.376 1.00 86.44 170 VAL A O 1
ATOM 1080 N N . GLY A 1 171 ? 0.918 -13.583 3.660 1.00 86.88 171 GLY A N 1
ATOM 1081 C CA . GLY A 1 171 ? 0.242 -13.464 4.960 1.00 86.88 171 GLY A CA 1
ATOM 1082 C C . GLY A 1 171 ? -0.055 -12.028 5.411 1.00 86.88 171 GLY A C 1
ATOM 1083 O O . GLY A 1 171 ? -0.438 -11.813 6.558 1.00 86.88 171 GLY A O 1
ATOM 1084 N N . GLY A 1 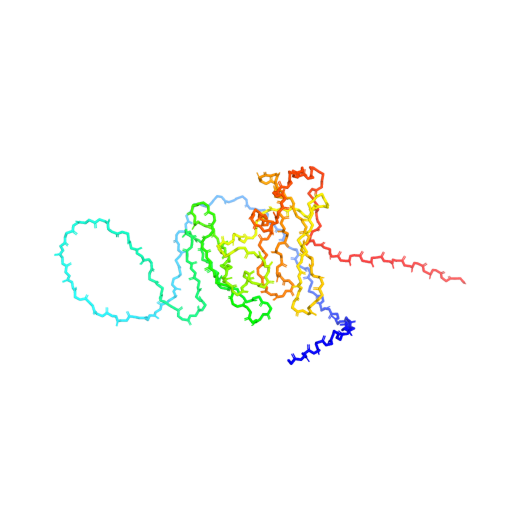172 ? 0.125 -11.043 4.527 1.00 88.94 172 GLY A N 1
ATOM 1085 C CA . GLY A 1 172 ? -0.227 -9.645 4.765 1.00 88.94 172 GLY A CA 1
ATOM 1086 C C . GLY A 1 172 ? -1.677 -9.306 4.386 1.00 88.94 172 GLY A C 1
ATOM 1087 O O . GLY A 1 172 ? -2.403 -10.148 3.852 1.00 88.94 172 GLY A O 1
ATOM 1088 N N . PRO A 1 173 ? -2.117 -8.061 4.637 1.00 91.75 173 PRO A N 1
ATOM 1089 C CA . PRO A 1 173 ? -3.441 -7.604 4.246 1.00 91.75 173 PRO A CA 1
ATOM 1090 C C . PRO A 1 173 ? -3.513 -7.323 2.740 1.00 91.75 173 PRO A C 1
ATOM 1092 O O . PRO A 1 173 ? -2.505 -7.079 2.071 1.00 91.75 173 PRO A O 1
ATOM 1095 N N . ASN A 1 174 ? -4.733 -7.298 2.213 1.00 92.81 174 ASN A N 1
ATOM 1096 C CA . ASN A 1 174 ? -4.995 -6.770 0.881 1.00 92.81 174 ASN A CA 1
ATOM 1097 C C . ASN A 1 174 ? -5.344 -5.282 0.989 1.00 92.81 174 ASN A C 1
ATOM 1099 O O . ASN A 1 174 ? -6.448 -4.951 1.413 1.00 92.81 174 ASN A O 1
ATOM 1103 N N . PHE A 1 175 ? -4.441 -4.380 0.605 1.00 91.81 175 PHE A N 1
ATOM 1104 C CA . PHE A 1 175 ? -4.760 -2.949 0.563 1.00 91.81 175 PHE A CA 1
ATOM 1105 C C . PHE A 1 175 ? -5.685 -2.591 -0.602 1.00 91.81 175 PHE A C 1
ATOM 1107 O O . PHE A 1 175 ? -6.352 -1.561 -0.562 1.00 91.81 175 PHE A O 1
ATOM 1114 N N . GLY A 1 176 ? -5.779 -3.461 -1.608 1.00 93.94 176 GLY A N 1
ATOM 1115 C CA . GLY A 1 176 ? -6.544 -3.212 -2.818 1.00 93.94 176 GLY A CA 1
ATOM 1116 C C . GLY A 1 176 ? -5.859 -2.177 -3.706 1.00 93.94 176 GLY A C 1
ATOM 1117 O O . GLY A 1 176 ? -4.632 -2.187 -3.849 1.00 93.94 176 GLY A O 1
ATOM 1118 N N . CYS A 1 177 ? -6.653 -1.302 -4.322 1.00 94.38 177 CYS A N 1
ATOM 1119 C CA . CYS A 1 177 ? -6.152 -0.325 -5.282 1.00 94.38 177 CYS A CA 1
ATOM 1120 C C . CYS A 1 177 ? -5.736 0.994 -4.622 1.00 94.38 177 CYS A C 1
ATOM 1122 O O . CYS A 1 177 ? -6.571 1.869 -4.386 1.00 94.38 177 CYS A O 1
ATOM 1124 N N . VAL A 1 178 ? -4.438 1.130 -4.347 1.00 91.56 178 VAL A N 1
ATOM 1125 C CA . VAL A 1 178 ? -3.856 2.281 -3.646 1.00 91.56 178 VAL A CA 1
ATOM 1126 C C . VAL A 1 178 ? -3.496 3.390 -4.632 1.00 91.56 178 VAL A C 1
ATOM 1128 O O . VAL A 1 178 ? -2.885 3.131 -5.669 1.00 91.56 178 VAL A O 1
ATOM 1131 N N . ASP A 1 179 ? -3.846 4.633 -4.298 1.00 87.81 179 ASP A N 1
ATOM 1132 C CA . ASP A 1 179 ? -3.512 5.809 -5.106 1.00 87.81 179 ASP A CA 1
ATOM 1133 C C . ASP A 1 179 ? -1.982 5.995 -5.205 1.00 87.81 179 ASP A C 1
ATOM 1135 O O . ASP A 1 179 ? -1.272 6.043 -4.201 1.00 87.81 179 ASP A O 1
ATOM 1139 N N . GLY A 1 180 ? -1.475 6.075 -6.438 1.00 75.19 180 GLY A N 1
ATOM 1140 C CA . GLY A 1 180 ? -0.047 6.191 -6.742 1.00 75.19 180 GLY A CA 1
ATOM 1141 C C . GLY A 1 180 ? 0.524 7.611 -6.678 1.00 75.19 180 GLY A C 1
ATOM 1142 O O . GLY A 1 180 ? 1.673 7.824 -7.084 1.00 75.19 180 GLY A O 1
ATOM 1143 N N . THR A 1 181 ? -0.257 8.604 -6.248 1.00 79.06 181 THR A N 1
ATOM 1144 C CA . THR A 1 181 ? 0.186 10.002 -6.181 1.00 79.06 181 THR A CA 1
ATOM 1145 C C . THR A 1 181 ? 1.439 10.147 -5.316 1.00 79.06 181 THR A C 1
ATOM 1147 O O . THR A 1 181 ? 1.486 9.745 -4.159 1.00 79.06 181 THR A O 1
ATOM 1150 N N . GLY A 1 182 ? 2.487 10.731 -5.902 1.00 68.62 182 GLY A N 1
ATOM 1151 C CA . GLY A 1 182 ? 3.771 10.961 -5.232 1.00 68.62 182 GLY A CA 1
ATOM 1152 C C . GLY A 1 182 ? 4.770 9.799 -5.294 1.00 68.62 182 GLY A C 1
ATOM 1153 O O . GLY A 1 182 ? 5.907 9.997 -4.881 1.00 68.62 182 GLY A O 1
ATOM 1154 N N . VAL A 1 183 ? 4.389 8.630 -5.827 1.00 68.69 183 VAL A N 1
ATOM 1155 C CA . VAL A 1 183 ? 5.308 7.487 -6.025 1.00 68.69 183 VAL A CA 1
ATOM 1156 C C . VAL A 1 183 ? 5.927 7.493 -7.424 1.00 68.69 183 VAL A C 1
ATOM 1158 O O . VAL A 1 183 ? 7.095 7.151 -7.581 1.00 68.69 183 VAL A O 1
ATOM 1161 N N . VAL A 1 184 ? 5.163 7.894 -8.447 1.00 62.78 184 VAL A N 1
ATOM 1162 C CA . VAL A 1 184 ? 5.647 7.971 -9.834 1.00 62.78 184 VAL A CA 1
ATOM 1163 C C . VAL A 1 184 ? 5.570 9.389 -10.393 1.00 62.78 184 VAL A C 1
ATOM 1165 O O . VAL A 1 184 ? 4.531 10.055 -10.328 1.00 62.78 184 VAL A O 1
ATOM 1168 N N . ASP A 1 185 ? 6.678 9.833 -10.986 1.00 54.59 185 ASP A N 1
ATOM 1169 C CA . ASP A 1 185 ? 6.749 11.029 -11.825 1.00 54.59 185 ASP A CA 1
ATOM 1170 C C . ASP A 1 185 ? 5.935 10.787 -13.103 1.00 54.59 185 ASP A C 1
ATOM 1172 O O . ASP A 1 185 ? 6.404 10.220 -14.087 1.00 54.59 185 ASP A O 1
ATOM 1176 N N . GLY A 1 186 ? 4.662 11.161 -13.059 1.00 54.22 186 GLY A N 1
ATOM 1177 C CA . GLY A 1 186 ? 3.719 10.969 -14.164 1.00 54.22 186 GLY A CA 1
ATOM 1178 C C . GLY A 1 186 ? 2.286 11.353 -13.817 1.00 54.22 186 GLY A C 1
ATOM 1179 O O . GLY A 1 186 ? 1.493 11.637 -14.711 1.00 54.22 186 GLY A O 1
ATOM 1180 N N . GLY A 1 187 ? 1.970 11.437 -12.519 1.00 54.84 187 GLY A N 1
ATOM 1181 C CA . GLY A 1 187 ? 0.605 11.649 -12.050 1.00 54.84 187 GLY A CA 1
ATOM 1182 C C . GLY A 1 187 ? -0.287 10.435 -12.351 1.00 54.84 187 GLY A C 1
ATOM 1183 O O . GLY A 1 187 ? 0.020 9.624 -13.225 1.00 54.84 187 GLY A O 1
ATOM 1184 N N . PRO A 1 188 ? -1.391 10.254 -11.616 1.00 63.59 188 PRO A N 1
ATOM 1185 C CA . PRO A 1 188 ? -2.302 9.158 -11.900 1.00 63.59 188 PRO A CA 1
ATOM 1186 C C . PRO A 1 188 ? -2.963 9.408 -13.258 1.00 63.59 188 PRO A C 1
ATOM 1188 O O . PRO A 1 188 ? -3.734 10.359 -13.414 1.00 63.59 188 PRO A O 1
ATOM 1191 N N . ALA A 1 189 ? -2.665 8.560 -14.243 1.00 76.81 189 ALA A N 1
ATOM 1192 C CA . ALA A 1 189 ? -3.446 8.514 -15.470 1.00 76.81 189 ALA A CA 1
ATOM 1193 C C . ALA A 1 189 ? -4.924 8.276 -15.112 1.00 76.81 189 ALA A C 1
ATOM 1195 O O . ALA A 1 189 ? -5.244 7.520 -14.188 1.00 76.81 189 ALA A O 1
ATOM 1196 N N . SER A 1 190 ? -5.838 8.954 -15.805 1.00 84.06 190 SER A N 1
ATOM 1197 C CA . SER A 1 190 ? -7.259 8.638 -15.690 1.00 84.06 190 SER A CA 1
ATOM 1198 C C . SER A 1 190 ? -7.482 7.235 -16.239 1.00 84.06 190 SER A C 1
ATOM 1200 O O . SER A 1 190 ? -7.073 6.952 -17.366 1.00 84.06 190 SER A O 1
ATOM 1202 N N . CYS A 1 191 ? -8.157 6.390 -15.477 1.00 86.75 191 CYS A N 1
ATOM 1203 C CA . CYS A 1 191 ? -8.640 5.112 -15.972 1.00 86.75 191 CYS A CA 1
ATOM 1204 C C . CYS A 1 191 ? -10.149 5.197 -16.165 1.00 86.75 191 CYS A C 1
ATOM 1206 O O . CYS A 1 191 ? -10.849 5.916 -15.449 1.00 86.75 191 CYS A O 1
ATOM 1208 N N . THR A 1 192 ? -10.650 4.473 -17.158 1.00 83.44 192 THR A N 1
ATOM 1209 C CA . THR A 1 192 ? -12.087 4.240 -17.267 1.00 83.44 192 THR A CA 1
ATOM 1210 C C . THR A 1 192 ? -12.352 2.936 -16.540 1.00 83.44 192 THR A C 1
ATOM 1212 O O . THR A 1 192 ? -11.783 1.925 -16.944 1.00 83.44 192 THR A O 1
ATOM 1215 N N . PRO A 1 193 ? -13.157 2.924 -15.460 1.00 72.62 193 PRO A N 1
ATOM 1216 C CA . PRO A 1 193 ? -13.536 1.663 -14.854 1.00 72.62 193 PRO A CA 1
ATOM 1217 C C . PRO A 1 193 ? -14.181 0.824 -15.951 1.00 72.62 193 PRO A C 1
ATOM 1219 O O . PRO A 1 193 ? -15.160 1.265 -16.565 1.00 72.62 193 PRO A O 1
ATOM 1222 N N . SER A 1 194 ? -13.589 -0.336 -16.241 1.00 66.44 194 SER A N 1
ATOM 1223 C CA . SER A 1 194 ? -14.151 -1.297 -17.180 1.00 66.44 194 SER A CA 1
ATOM 1224 C C . SER A 1 194 ? -15.583 -1.558 -16.739 1.00 66.44 194 SER A C 1
ATOM 1226 O O . SER A 1 194 ? -15.839 -2.173 -15.710 1.00 66.44 194 SER A O 1
ATOM 1228 N N . THR A 1 195 ? -16.530 -0.986 -17.478 1.00 63.06 195 THR A N 1
ATOM 1229 C CA . THR A 1 195 ? -17.968 -1.106 -17.211 1.00 63.06 195 THR A CA 1
ATOM 1230 C C . THR A 1 195 ? -18.484 -2.482 -17.632 1.00 63.06 195 THR A C 1
ATOM 1232 O O . THR A 1 195 ? -19.651 -2.793 -17.417 1.00 63.06 195 THR A O 1
ATOM 1235 N N . GLY A 1 196 ? -17.611 -3.294 -18.231 1.00 57.25 196 GLY A N 1
ATOM 1236 C CA . GLY A 1 196 ? -17.848 -4.675 -18.605 1.00 57.25 196 GLY A CA 1
ATOM 1237 C C . GLY A 1 196 ? -17.236 -5.617 -17.580 1.00 57.25 196 GLY A C 1
ATOM 1238 O O . GLY A 1 196 ? -16.055 -5.498 -17.260 1.00 57.25 196 GLY A O 1
ATOM 1239 N N . ASP A 1 197 ? -18.085 -6.528 -17.117 1.00 48.66 197 ASP A N 1
ATOM 1240 C CA . ASP A 1 197 ? -17.781 -7.704 -16.313 1.00 48.66 197 ASP A CA 1
ATOM 1241 C C . ASP A 1 197 ? -17.389 -7.397 -14.865 1.00 48.66 197 ASP A C 1
ATOM 1243 O O . ASP A 1 197 ? -16.224 -7.387 -14.471 1.00 48.66 197 ASP A O 1
ATOM 1247 N N . ALA A 1 198 ? -18.413 -7.245 -14.018 1.00 51.41 198 ALA A N 1
ATOM 1248 C CA . ALA A 1 198 ? -18.323 -7.754 -12.656 1.00 51.41 198 ALA A CA 1
ATOM 1249 C C . ALA A 1 198 ? -18.011 -9.256 -12.760 1.00 51.41 198 ALA A C 1
ATOM 1251 O O . ALA A 1 198 ? -18.918 -10.088 -12.780 1.00 51.41 198 ALA A O 1
ATOM 1252 N N . GLY A 1 199 ? -16.727 -9.573 -12.942 1.00 48.69 199 GLY A N 1
ATOM 1253 C CA . GLY A 1 199 ? -16.217 -10.926 -13.021 1.00 48.69 199 GLY A CA 1
ATOM 1254 C C . GLY A 1 199 ? -16.750 -11.674 -11.820 1.00 48.69 199 GLY A C 1
ATOM 1255 O O . GLY A 1 199 ? -16.505 -11.304 -10.671 1.00 48.69 199 GLY A O 1
ATOM 1256 N N . THR A 1 200 ? -17.514 -12.715 -12.104 1.00 46.31 200 THR A N 1
ATOM 1257 C CA . THR A 1 200 ? -18.123 -13.608 -11.118 1.00 46.31 200 THR A CA 1
ATOM 1258 C C . THR A 1 200 ? -17.047 -14.559 -10.552 1.00 46.31 200 THR A C 1
ATOM 1260 O O . THR A 1 200 ? -17.341 -15.591 -9.966 1.00 46.31 200 THR A O 1
ATOM 1263 N N . ASP A 1 201 ? -15.765 -14.190 -10.685 1.00 50.03 201 ASP A N 1
ATOM 1264 C CA . ASP A 1 201 ? -14.648 -15.122 -10.762 1.00 50.03 201 ASP A CA 1
ATOM 1265 C C . ASP A 1 201 ? -13.467 -14.626 -9.905 1.00 50.03 201 ASP A C 1
ATOM 1267 O O . ASP A 1 201 ? -12.389 -14.292 -10.390 1.00 50.03 201 ASP A O 1
ATOM 1271 N N . ALA A 1 202 ? -13.659 -14.583 -8.585 1.00 47.16 202 ALA A N 1
ATOM 1272 C CA . ALA A 1 202 ? -12.560 -14.770 -7.626 1.00 47.16 202 ALA A CA 1
ATOM 1273 C C . ALA A 1 202 ? -12.782 -16.022 -6.758 1.00 47.16 202 ALA A C 1
ATOM 1275 O O . ALA A 1 202 ? -12.255 -16.133 -5.654 1.00 47.16 202 ALA A O 1
ATOM 1276 N N . ALA A 1 203 ? -13.547 -16.978 -7.291 1.00 44.09 203 ALA A N 1
ATOM 1277 C CA . ALA A 1 203 ? -13.511 -18.381 -6.916 1.00 44.09 203 ALA A CA 1
ATOM 1278 C C . ALA A 1 203 ? -13.247 -19.183 -8.197 1.00 44.09 203 ALA A C 1
ATOM 1280 O O . ALA A 1 203 ? -14.159 -19.716 -8.820 1.00 44.09 203 ALA A O 1
ATOM 1281 N N . THR A 1 204 ? -11.990 -19.230 -8.644 1.00 43.00 204 THR A N 1
ATOM 1282 C CA . THR A 1 204 ? -11.555 -20.269 -9.585 1.00 43.00 204 THR A CA 1
ATOM 1283 C C . THR A 1 204 ? -11.546 -21.596 -8.828 1.00 43.00 204 THR A C 1
ATOM 1285 O O . THR A 1 204 ? -10.499 -22.072 -8.396 1.00 43.00 204 THR A O 1
ATOM 1288 N N . GLU A 1 205 ? -12.725 -22.178 -8.618 1.00 43.66 205 GLU A N 1
ATOM 1289 C CA . GLU A 1 205 ? -12.829 -23.607 -8.359 1.00 43.66 205 GLU A CA 1
ATOM 1290 C C . GLU A 1 205 ? -12.619 -24.310 -9.700 1.00 43.66 205 GLU A C 1
ATOM 1292 O O . GLU A 1 205 ? -13.386 -24.153 -10.650 1.00 43.66 205 GLU A O 1
ATOM 1297 N N . GLY A 1 206 ? -11.495 -25.015 -9.813 1.00 42.69 206 GLY A N 1
ATOM 1298 C CA . GLY A 1 206 ? -11.133 -25.779 -10.997 1.00 42.69 206 GLY A CA 1
ATOM 1299 C C . GLY A 1 206 ? -12.070 -26.966 -11.210 1.00 42.69 206 GLY A C 1
ATOM 1300 O O . GLY A 1 206 ? -11.748 -28.079 -10.809 1.00 42.69 206 GLY A O 1
ATOM 1301 N N . GLY A 1 207 ? -13.191 -26.748 -11.895 1.00 48.59 207 GLY A N 1
ATOM 1302 C CA . GLY A 1 207 ? -14.004 -27.805 -12.498 1.00 48.59 207 GLY A CA 1
ATOM 1303 C C . GLY A 1 207 ? -13.329 -28.332 -13.763 1.00 48.59 207 GLY A C 1
ATOM 1304 O O . GLY A 1 207 ? -13.521 -27.794 -14.850 1.00 48.59 207 GLY A O 1
ATOM 1305 N N . SER A 1 208 ? -12.491 -29.358 -13.614 1.00 50.72 208 SER A N 1
ATOM 1306 C CA . SER A 1 208 ? -11.846 -30.066 -14.728 1.00 50.72 208 SER A CA 1
ATOM 1307 C C . SER A 1 208 ? -12.610 -31.350 -15.054 1.00 50.72 208 SER A C 1
ATOM 1309 O O . SER A 1 208 ? -12.083 -32.443 -14.866 1.00 50.72 208 SER A O 1
ATOM 1311 N N . ASP A 1 209 ? -13.843 -31.246 -15.548 1.00 49.88 209 ASP A N 1
ATOM 1312 C CA . ASP A 1 209 ? -14.581 -32.415 -16.042 1.00 4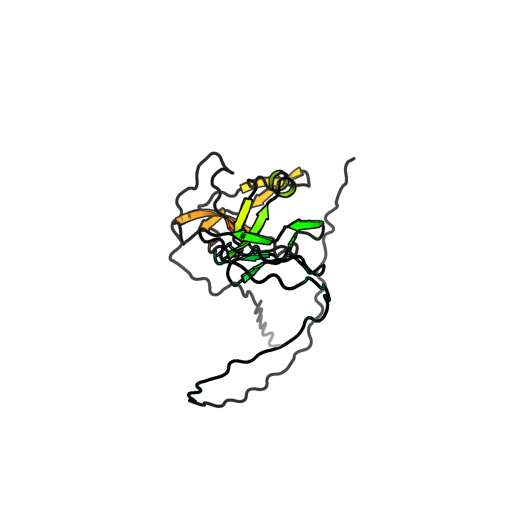9.88 209 ASP A CA 1
ATOM 1313 C C . ASP A 1 209 ? -14.153 -32.747 -17.477 1.00 49.88 209 ASP A C 1
ATOM 1315 O O . ASP A 1 209 ? -14.839 -32.474 -18.461 1.00 49.88 209 ASP A O 1
ATOM 1319 N N . ALA A 1 210 ? -12.973 -33.355 -17.600 1.00 52.22 210 ALA A N 1
ATOM 1320 C CA . ALA A 1 210 ? -12.561 -34.057 -18.808 1.00 52.22 210 ALA A CA 1
ATOM 1321 C C . ALA A 1 210 ? -13.124 -35.488 -18.779 1.00 52.22 210 ALA A C 1
ATOM 1323 O O . ALA A 1 210 ? -12.429 -36.444 -18.433 1.00 52.22 210 ALA A O 1
ATOM 1324 N N . ALA A 1 211 ? -14.391 -35.649 -19.164 1.00 51.06 211 ALA A N 1
ATOM 1325 C CA . ALA A 1 211 ? -14.949 -36.957 -19.489 1.00 51.06 211 ALA A CA 1
ATOM 1326 C C . ALA A 1 211 ? -14.379 -37.429 -20.839 1.00 51.06 211 ALA A C 1
ATOM 1328 O O . ALA A 1 211 ? -14.906 -37.120 -21.906 1.00 51.06 211 ALA A O 1
ATOM 1329 N N . THR A 1 212 ? -13.266 -38.164 -20.792 1.00 56.84 212 THR A N 1
ATOM 1330 C CA . THR A 1 212 ? -12.804 -38.970 -21.930 1.00 56.84 212 THR A CA 1
ATOM 1331 C C . THR A 1 212 ? -13.603 -40.271 -21.936 1.00 56.84 212 THR A C 1
ATOM 1333 O O . THR A 1 212 ? -13.283 -41.206 -21.206 1.00 56.84 212 THR A O 1
ATOM 1336 N N . ASP A 1 213 ? -14.661 -40.320 -22.741 1.00 64.19 213 ASP A N 1
ATOM 1337 C CA . ASP A 1 213 ? -15.345 -41.558 -23.118 1.00 64.19 213 ASP A CA 1
ATOM 1338 C C . ASP A 1 213 ? -14.403 -42.375 -24.021 1.00 64.19 213 ASP A C 1
ATOM 1340 O O . ASP A 1 213 ? -14.092 -41.983 -25.146 1.00 64.19 213 ASP A O 1
ATOM 1344 N N . SER A 1 214 ? -13.872 -43.479 -23.494 1.00 67.56 214 SER A N 1
ATOM 1345 C CA . SER A 1 214 ? -13.209 -44.528 -24.273 1.00 67.56 214 SER A CA 1
ATOM 1346 C C . SER A 1 214 ? -14.087 -45.769 -24.257 1.00 67.56 214 SER A C 1
ATOM 1348 O O . SER A 1 214 ? -13.884 -46.694 -23.471 1.00 67.56 214 SER A O 1
ATOM 1350 N N . SER A 1 215 ? -15.072 -45.774 -25.146 1.00 67.88 215 SER A N 1
ATOM 1351 C CA . SER A 1 215 ? -15.796 -46.976 -25.529 1.00 67.88 215 SER A CA 1
ATOM 1352 C C . SER A 1 215 ? -14.864 -47.916 -26.300 1.00 67.88 215 SER A C 1
ATOM 1354 O O . SER A 1 215 ? -14.240 -47.547 -27.294 1.00 67.88 215 SER A O 1
ATOM 1356 N N . THR A 1 216 ? -14.731 -49.120 -25.758 1.00 62.53 216 THR A N 1
ATOM 1357 C CA . THR A 1 216 ? -13.968 -50.250 -26.288 1.00 62.53 216 THR A CA 1
ATOM 1358 C C . THR A 1 216 ? -14.799 -50.950 -27.362 1.00 62.53 216 THR A C 1
ATOM 1360 O O . THR A 1 216 ? -15.972 -51.221 -27.111 1.00 62.53 216 THR A O 1
ATOM 1363 N N . ASP A 1 217 ? -14.189 -51.281 -28.500 1.00 64.31 217 ASP A N 1
ATOM 1364 C CA . ASP A 1 217 ? -14.614 -52.381 -29.379 1.00 64.31 217 ASP A CA 1
ATOM 1365 C C . ASP A 1 217 ? -13.372 -53.204 -29.751 1.00 64.31 217 ASP A C 1
ATOM 1367 O O . ASP A 1 217 ? -12.345 -52.575 -30.115 1.00 64.31 217 ASP A O 1
#

Sequence (217 aa):
MKLVFGFGLLSVVALGTPACGDDDDGGGGSGGGKGGSGGSTGGSGGSGGGTAGSGGASGGGGTAGSGGSGGGGITCGSNQCQDYKVAGFLDLKGCCAGTAKDKCGGDVNTTIATLTGLPTGCYEIGQPGNLDSNCAPLVFTGLDGGPAQIPGCCNSVVSKCGYMANFTSVGGPNFGCVDGTGVVDGGPASCTPSTGDAGTDAATEGGSDAATDSSTD

pLDDT: mean 70.56, std 20.63, range [31.42, 95.88]

Radius of gyration: 25.13 Å; chains: 1; bounding box: 69×73×75 Å